Protein AF-A0A4R4PJ56-F1 (afdb_monomer)

Nearest PDB structures (foldseek):
  4kha-assembly1_A  TM=5.892E-01  e=1.879E-03  Thermochaetoides thermophila DSM 1495
  5umu-assembly1_A  TM=5.588E-01  e=1.561E-03  Homo sapiens
  4z2n-assembly1_A  TM=5.522E-01  e=1.146E-03  Homo sapiens
  8yjm-assembly1_A  TM=6.144E-01  e=3.709E-03  Homo sapiens
  4kho-assembly1_A  TM=5.785E-01  e=5.052E-03  Thermochaetoides thermophila DSM 1495

Radius of gyration: 20.8 Å; Cα contacts (8 Å, |Δi|>4): 256; chains: 1; bounding box: 60×34×53 Å

Mean predicted aligned error: 8.38 Å

Foldseek 3Di:
DPPFPKDKFAFDVVLLVVLLVVLVVVLVVCQVVQCVPPNPLSNVLSVVVSVVVSVLSNLQRVQFMWMDTQFWTWTGGSPDIDIDTLLQFAEKEWAFADEPDDDTWIKIFGAGPVLATPDIDIVSTGPPVSNVVVCVVSVHYYDYDPHYDHPVVVCVVRPNRDDPCSVCVPVVVVVVVVVVVVSVVVSVVVSVVD

Secondary structure (DSSP, 8-state):
------EEE---HHHHHHHHHHHHHHHHHHHHHHHHHHHHHHHHHHHHHHHHHHHHHHHHHHH-EEEE-SSEEEEE-SS-EEEEEGGGEEEEEEEEEE-SSS--EEEEEEEETTS-EEEEEETTTS-HHHHHHHHHHHT--EE--SS-EEHHHHHHHSTT-S-TTTT-HHHHHHHHHHHHHHHHHHHHHHHHH-

Solvent-accessible surface area (backbone atoms only — not comparable to full-atom values): 10741 Å² total; per-residue (Å²): 132,85,76,74,69,67,49,74,49,54,57,30,69,67,49,56,48,49,53,52,52,52,44,51,53,54,42,62,62,56,49,58,58,25,50,74,75,49,44,71,65,35,38,51,52,51,53,52,53,45,51,54,51,43,50,52,53,47,50,40,56,69,50,31,33,40,40,38,42,84,62,34,38,33,44,32,44,73,91,50,75,49,78,41,57,35,85,48,58,57,40,31,42,43,38,34,35,38,52,100,73,74,72,70,40,52,32,40,35,32,20,29,85,85,42,44,62,78,44,77,48,35,58,82,47,30,48,68,68,56,54,48,50,51,46,65,72,65,70,50,63,70,49,60,65,97,54,78,38,40,63,68,63,48,30,74,78,38,58,63,64,62,59,73,66,74,78,38,58,65,61,59,50,50,53,53,52,51,53,50,50,52,53,52,51,52,53,51,53,54,62,73,75,108

Sequence (194 aa):
MTGETRLVLRPAARVRRATLIVAVVFGLVSLSPAAALGGVSALLVTVAVETVLGVLLWVRVSRVRLVVTERQIEHVGVLRRRVRPRSDATHVVRATLVPPRGLPFPAVFVLDAGGAVIVRLNDGTYTRRDMDRLTDHLGLSWVGPDGPVSARRLAETHPGIVPFFEARPMVTGFMTAAALVLVLMAASMISLLL

pLDDT: mean 81.63, std 11.44, range [41.53, 94.81]

Structure (mmCIF, N/CA/C/O backbone):
data_AF-A0A4R4PJ56-F1
#
_entry.id   AF-A0A4R4PJ56-F1
#
loop_
_atom_site.group_PDB
_atom_site.id
_atom_site.type_symbol
_atom_site.label_atom_id
_atom_site.label_alt_id
_atom_site.label_comp_id
_atom_site.label_asym_id
_atom_site.label_entity_id
_atom_site.label_seq_id
_atom_site.pdbx_PDB_ins_code
_atom_site.Cartn_x
_atom_site.Cartn_y
_atom_site.Cartn_z
_atom_site.occupancy
_atom_site.B_iso_or_equiv
_atom_site.auth_seq_id
_atom_site.auth_comp_id
_atom_site.auth_asym_id
_atom_site.auth_atom_id
_atom_site.pdbx_PDB_model_num
ATOM 1 N N . MET A 1 1 ? -30.535 -17.934 0.111 1.00 41.53 1 MET A N 1
ATOM 2 C CA . MET A 1 1 ? -29.179 -17.516 -0.308 1.00 41.53 1 MET A CA 1
ATOM 3 C C . MET A 1 1 ? -28.835 -16.234 0.438 1.00 41.53 1 MET A C 1
ATOM 5 O O . MET A 1 1 ? -29.125 -15.153 -0.051 1.00 41.53 1 MET A O 1
ATOM 9 N N . THR A 1 2 ? -28.325 -16.342 1.664 1.00 46.97 2 THR A N 1
ATOM 10 C CA . THR A 1 2 ? -27.825 -15.186 2.423 1.00 46.97 2 THR A CA 1
ATOM 11 C C . THR A 1 2 ? -26.560 -14.703 1.726 1.00 46.97 2 THR A C 1
ATOM 13 O O . THR A 1 2 ? -25.541 -15.390 1.748 1.00 46.97 2 THR A O 1
ATOM 16 N N . GLY A 1 3 ? -26.656 -13.594 0.994 1.00 50.69 3 GLY A N 1
ATOM 17 C CA . GLY A 1 3 ? -25.508 -13.005 0.320 1.00 50.69 3 GLY A CA 1
ATOM 18 C C . GLY A 1 3 ? -24.521 -12.516 1.368 1.00 50.69 3 GLY A C 1
ATOM 19 O O . GLY A 1 3 ? -24.742 -11.456 1.940 1.00 50.69 3 GLY A O 1
ATOM 20 N N . GLU A 1 4 ? -23.465 -13.291 1.632 1.00 62.34 4 GLU A N 1
ATOM 21 C CA . GLU A 1 4 ? -22.351 -12.835 2.464 1.00 62.34 4 GLU A CA 1
ATOM 22 C C . GLU A 1 4 ? -21.876 -11.493 1.915 1.00 62.34 4 GLU A C 1
ATOM 24 O O . GLU A 1 4 ? -21.444 -11.385 0.758 1.00 62.34 4 GLU A O 1
ATOM 29 N N . THR A 1 5 ? -21.978 -10.451 2.735 1.00 82.38 5 THR A N 1
ATOM 30 C CA . THR A 1 5 ? -21.569 -9.121 2.296 1.00 82.38 5 THR A CA 1
ATOM 31 C C . THR A 1 5 ? -20.046 -9.125 2.215 1.00 82.38 5 THR A C 1
ATOM 33 O O . THR A 1 5 ? -19.348 -9.081 3.223 1.00 82.38 5 THR A O 1
ATOM 36 N N . ARG A 1 6 ? -19.508 -9.250 1.000 1.00 91.31 6 ARG A N 1
ATOM 37 C CA . ARG A 1 6 ? -18.067 -9.342 0.750 1.00 91.31 6 ARG A CA 1
ATOM 38 C C . ARG A 1 6 ? -17.520 -7.994 0.307 1.00 91.31 6 ARG A C 1
ATOM 40 O O . ARG A 1 6 ? -17.785 -7.544 -0.808 1.00 91.31 6 ARG A O 1
ATOM 47 N N . LEU A 1 7 ? -16.676 -7.384 1.133 1.00 92.25 7 LEU A N 1
ATOM 48 C CA . LEU A 1 7 ? -15.937 -6.184 0.762 1.00 92.25 7 LEU A CA 1
ATOM 49 C C . LEU A 1 7 ? -14.581 -6.565 0.158 1.00 92.25 7 LEU A C 1
ATOM 51 O O . LEU A 1 7 ? -13.766 -7.237 0.785 1.00 92.25 7 LEU A O 1
ATOM 55 N N . VAL A 1 8 ? -14.309 -6.105 -1.063 1.00 93.31 8 VAL A N 1
ATOM 56 C CA . VAL A 1 8 ? -12.994 -6.251 -1.703 1.00 93.31 8 VAL A CA 1
ATOM 57 C C . VAL A 1 8 ? -12.418 -4.871 -1.969 1.00 93.31 8 VAL A C 1
ATOM 59 O O . VAL A 1 8 ? -12.960 -4.117 -2.775 1.00 93.31 8 VAL A O 1
ATOM 62 N N . LEU A 1 9 ? -11.296 -4.565 -1.326 1.00 92.19 9 LEU A N 1
ATOM 63 C CA . LEU A 1 9 ? -10.536 -3.342 -1.544 1.00 92.19 9 LEU A CA 1
ATOM 64 C C . LEU A 1 9 ? -9.278 -3.663 -2.349 1.00 92.19 9 LEU A C 1
ATOM 66 O O . LEU A 1 9 ? -8.551 -4.619 -2.067 1.00 92.19 9 LEU A O 1
ATOM 70 N N . ARG A 1 10 ? -9.032 -2.860 -3.382 1.00 91.81 10 ARG A N 1
ATOM 71 C CA . ARG A 1 10 ? -7.858 -2.960 -4.255 1.00 91.81 10 ARG A CA 1
ATOM 72 C C . ARG A 1 10 ? -7.074 -1.651 -4.191 1.00 91.81 10 ARG A C 1
ATOM 74 O O . ARG A 1 10 ? -7.684 -0.615 -3.928 1.00 91.81 10 ARG A O 1
ATOM 81 N N . PRO A 1 11 ? -5.760 -1.675 -4.468 1.00 87.88 11 PRO A N 1
ATOM 82 C CA . PRO A 1 11 ? -4.986 -0.456 -4.610 1.00 87.88 11 PRO A CA 1
ATOM 83 C C . PRO A 1 11 ? -5.653 0.514 -5.586 1.00 87.88 11 PRO A C 1
ATOM 85 O O . PRO A 1 11 ? -6.169 0.112 -6.636 1.00 87.88 11 PRO A O 1
ATOM 88 N N . ALA A 1 12 ? -5.627 1.796 -5.237 1.00 88.44 12 ALA A N 1
ATOM 89 C CA . ALA A 1 12 ? -6.256 2.846 -6.012 1.00 88.44 12 ALA A CA 1
ATOM 90 C C . ALA A 1 12 ? -5.718 2.863 -7.452 1.00 88.44 12 ALA A C 1
ATOM 92 O O . ALA A 1 12 ? -4.531 2.632 -7.705 1.00 88.44 12 ALA A O 1
ATOM 93 N N . ALA A 1 13 ? -6.579 3.203 -8.415 1.00 86.25 13 ALA A N 1
ATOM 94 C CA . ALA A 1 13 ? -6.198 3.258 -9.827 1.00 86.25 13 ALA A CA 1
ATOM 95 C C . ALA A 1 13 ? -5.002 4.194 -10.079 1.00 86.25 13 ALA A C 1
ATOM 97 O O . ALA A 1 13 ? -4.177 3.898 -10.942 1.00 86.25 13 ALA A O 1
ATOM 98 N N . ARG A 1 14 ? -4.863 5.269 -9.286 1.00 85.00 14 ARG A N 1
ATOM 99 C CA . ARG A 1 14 ? -3.703 6.174 -9.332 1.00 85.00 14 ARG A CA 1
ATOM 100 C C . ARG A 1 14 ? -2.382 5.455 -9.063 1.00 85.00 14 ARG A C 1
ATOM 102 O O . ARG A 1 14 ? -1.414 5.738 -9.747 1.00 85.00 14 ARG A O 1
ATOM 109 N N . VAL A 1 15 ? -2.352 4.500 -8.131 1.00 81.12 15 VAL A N 1
ATOM 110 C CA . VAL A 1 15 ? -1.135 3.758 -7.767 1.00 81.12 15 VAL A CA 1
ATOM 111 C C . VAL A 1 15 ? -0.742 2.848 -8.916 1.00 81.12 15 VAL A C 1
ATOM 113 O O . VAL A 1 15 ? 0.395 2.880 -9.363 1.00 81.12 15 VAL A O 1
ATOM 116 N N . ARG A 1 16 ? -1.715 2.119 -9.475 1.00 81.62 16 ARG A N 1
ATOM 117 C CA . ARG A 1 16 ? -1.512 1.297 -10.677 1.00 81.62 16 ARG A CA 1
ATOM 118 C C . ARG A 1 16 ? -0.985 2.117 -11.853 1.00 81.62 16 ARG A C 1
ATOM 120 O O . ARG A 1 16 ? -0.026 1.705 -12.493 1.00 81.62 16 ARG A O 1
ATOM 127 N N . ARG A 1 17 ? -1.600 3.274 -12.124 1.00 85.31 17 ARG A N 1
ATOM 128 C CA . ARG A 1 17 ? -1.174 4.183 -13.198 1.00 85.31 17 ARG A CA 1
ATOM 129 C C . ARG A 1 17 ? 0.220 4.748 -12.936 1.00 85.31 17 ARG A C 1
ATOM 131 O O . ARG A 1 17 ? 1.047 4.700 -13.832 1.00 85.31 17 ARG A O 1
ATOM 138 N N . ALA A 1 18 ? 0.500 5.215 -11.722 1.00 80.81 18 ALA A N 1
ATOM 139 C CA . ALA A 1 18 ? 1.811 5.734 -11.347 1.00 80.81 18 ALA A CA 1
ATOM 140 C C . ALA A 1 18 ? 2.904 4.669 -11.497 1.00 80.81 18 ALA A C 1
ATOM 142 O O . ALA A 1 18 ? 3.955 4.959 -12.051 1.00 80.81 18 ALA A O 1
ATOM 143 N N . THR A 1 19 ? 2.647 3.423 -11.083 1.00 78.88 19 THR A N 1
ATOM 144 C CA . THR A 1 19 ? 3.583 2.308 -11.290 1.00 78.88 19 THR A CA 1
ATOM 145 C C . THR A 1 19 ? 3.874 2.071 -12.772 1.00 78.88 19 THR A C 1
ATOM 147 O O . THR A 1 19 ? 5.034 1.892 -13.126 1.00 78.88 19 THR A O 1
ATOM 150 N N . LEU A 1 20 ? 2.855 2.113 -13.639 1.00 83.31 20 LEU A N 1
ATOM 151 C CA . LEU A 1 20 ? 3.053 1.985 -15.087 1.00 83.31 20 LEU A CA 1
ATOM 152 C C . LEU A 1 20 ? 3.848 3.161 -15.667 1.00 83.31 20 LEU A C 1
ATOM 154 O O . LEU A 1 20 ? 4.782 2.936 -16.423 1.00 83.31 20 LEU A O 1
ATOM 158 N N . ILE A 1 21 ? 3.515 4.398 -15.288 1.00 82.94 21 ILE A N 1
ATOM 159 C CA . ILE A 1 21 ? 4.221 5.600 -15.758 1.00 82.94 21 ILE A CA 1
ATOM 160 C C . ILE A 1 21 ? 5.695 5.543 -15.353 1.00 82.94 21 ILE A C 1
ATOM 162 O O . ILE A 1 21 ? 6.562 5.760 -16.191 1.00 82.94 21 ILE A O 1
ATOM 166 N N . VAL A 1 22 ? 5.986 5.214 -14.092 1.00 77.44 22 VAL A N 1
ATOM 167 C CA . VAL A 1 22 ? 7.366 5.093 -13.602 1.00 77.44 22 VAL A CA 1
ATOM 168 C C . VAL A 1 22 ? 8.121 4.005 -14.361 1.00 77.44 22 VAL A C 1
ATOM 170 O O . VAL A 1 22 ? 9.255 4.250 -14.756 1.00 77.44 22 VAL A O 1
ATOM 173 N N . ALA A 1 23 ? 7.504 2.843 -14.601 1.00 78.12 23 ALA A N 1
ATOM 174 C CA . ALA A 1 23 ?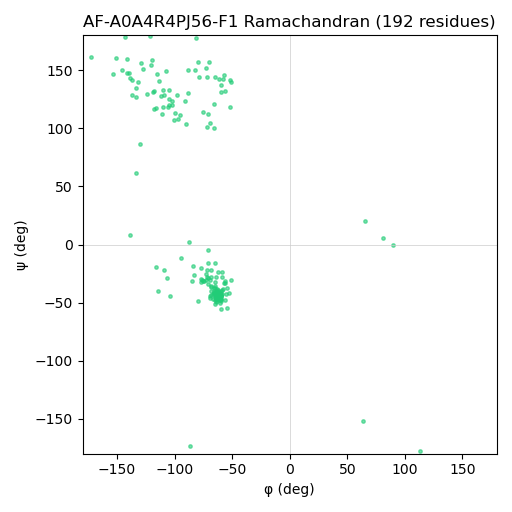 8.131 1.772 -15.373 1.00 78.12 23 ALA A CA 1
ATOM 175 C C . ALA A 1 23 ? 8.477 2.231 -16.801 1.00 78.12 23 ALA A C 1
ATOM 177 O O . ALA A 1 23 ? 9.623 2.099 -17.210 1.00 78.12 23 ALA A O 1
ATOM 178 N N . VAL A 1 24 ? 7.527 2.859 -17.504 1.00 84.06 24 VAL A N 1
ATOM 179 C CA . VAL A 1 24 ? 7.722 3.360 -18.877 1.00 84.06 24 VAL A CA 1
ATOM 180 C C . VAL A 1 24 ? 8.794 4.449 -18.943 1.00 84.06 24 VAL A C 1
ATOM 182 O O . VAL A 1 24 ? 9.666 4.405 -19.804 1.00 84.06 24 VAL A O 1
ATOM 185 N N . VAL A 1 25 ? 8.752 5.436 -18.042 1.00 81.75 25 VAL A N 1
ATOM 186 C CA . VAL A 1 25 ? 9.743 6.525 -18.022 1.00 81.75 25 VAL A CA 1
ATOM 187 C C . VAL A 1 25 ? 11.135 5.974 -17.734 1.00 81.75 25 VAL A C 1
ATOM 189 O O . VAL A 1 25 ? 12.088 6.335 -18.420 1.00 81.75 25 VAL A O 1
ATOM 192 N N . PHE A 1 26 ? 11.254 5.085 -16.746 1.00 78.12 26 PHE A N 1
ATOM 193 C CA . PHE A 1 26 ? 12.526 4.453 -16.414 1.00 78.12 26 PHE A CA 1
ATOM 194 C C . PHE A 1 26 ? 13.088 3.672 -17.602 1.00 78.12 26 PHE A C 1
ATOM 196 O O . PHE A 1 26 ? 14.282 3.758 -17.886 1.00 78.12 26 PHE A O 1
ATOM 203 N N . GLY A 1 27 ? 12.221 2.981 -18.333 1.00 78.88 27 GLY A N 1
ATOM 204 C CA . GLY A 1 27 ? 12.571 2.297 -19.560 1.00 78.88 27 GLY A CA 1
ATOM 205 C C . GLY A 1 27 ? 13.126 3.165 -20.660 1.00 78.88 27 GLY A C 1
ATOM 206 O O . GLY A 1 27 ? 14.250 2.974 -21.119 1.00 78.88 27 GLY A O 1
ATOM 207 N N . LEU A 1 28 ? 12.360 4.191 -21.026 1.00 80.06 28 LEU A N 1
ATOM 208 C CA . LEU A 1 28 ? 12.756 5.161 -22.043 1.00 80.06 28 LEU A CA 1
ATOM 209 C C . LEU A 1 28 ? 14.105 5.808 -21.714 1.00 80.06 28 LEU A C 1
ATOM 211 O O . LEU A 1 28 ? 14.959 5.935 -22.589 1.00 80.06 28 LEU A O 1
ATOM 215 N N . VAL A 1 29 ? 14.325 6.166 -20.446 1.00 77.75 29 VAL A N 1
ATOM 216 C CA . VAL A 1 29 ? 15.604 6.726 -19.991 1.00 77.75 29 VAL A CA 1
ATOM 217 C C . VAL A 1 29 ? 16.730 5.694 -20.110 1.00 77.75 29 VAL A C 1
ATOM 219 O O . VAL A 1 29 ? 17.812 6.034 -20.586 1.00 77.75 29 VAL A O 1
ATOM 222 N N . SER A 1 30 ? 16.471 4.433 -19.754 1.00 74.69 30 SER A N 1
ATOM 223 C CA . SER A 1 30 ? 17.462 3.344 -19.773 1.00 74.69 30 SER A CA 1
ATOM 224 C C . SER A 1 30 ? 17.844 2.874 -21.182 1.00 74.69 30 SER A C 1
ATOM 226 O O . SER A 1 30 ? 18.918 2.302 -21.365 1.00 74.69 30 SER A O 1
ATOM 228 N N . LEU A 1 31 ? 17.004 3.122 -22.190 1.00 75.50 31 LEU A N 1
ATOM 229 C CA . LEU A 1 31 ? 17.279 2.754 -23.583 1.00 75.50 31 LEU A CA 1
ATOM 230 C C . LEU A 1 31 ? 18.354 3.639 -24.233 1.00 75.50 31 LEU A C 1
ATOM 232 O O . LEU A 1 31 ? 19.112 3.162 -25.079 1.00 75.50 31 LEU A O 1
ATOM 236 N N . SER A 1 32 ? 18.459 4.909 -23.825 1.00 69.56 32 SER A N 1
ATOM 237 C CA . SER A 1 32 ? 19.368 5.871 -24.468 1.00 69.56 32 SER A CA 1
ATOM 238 C C . SER A 1 32 ? 20.870 5.558 -24.299 1.00 69.56 32 SER A C 1
ATOM 240 O O . SER A 1 32 ? 21.586 5.611 -25.300 1.00 69.56 32 SER A O 1
ATOM 242 N N . PRO A 1 33 ? 21.382 5.139 -23.123 1.00 63.84 33 PRO A N 1
ATOM 243 C CA . PRO A 1 33 ? 22.789 4.769 -22.965 1.00 63.84 33 PRO A CA 1
ATOM 244 C C . PRO A 1 33 ? 23.081 3.376 -23.533 1.00 63.84 33 PRO A C 1
ATOM 246 O O . PRO A 1 33 ? 24.173 3.141 -24.045 1.00 63.84 33 PRO A O 1
ATOM 249 N N . ALA A 1 34 ? 22.108 2.458 -23.472 1.00 65.12 34 ALA A N 1
ATOM 250 C CA . ALA A 1 34 ? 22.249 1.096 -23.986 1.00 65.12 34 ALA A CA 1
ATOM 251 C C . ALA A 1 34 ? 22.492 1.087 -25.504 1.00 65.12 34 ALA A C 1
ATOM 253 O O . ALA A 1 34 ? 23.401 0.406 -25.977 1.00 65.12 34 ALA A O 1
ATOM 254 N N . ALA A 1 35 ? 21.743 1.912 -26.248 1.00 66.25 35 ALA A N 1
ATOM 255 C CA . ALA A 1 35 ? 21.950 2.106 -27.682 1.00 66.25 35 ALA A CA 1
ATOM 256 C C . ALA A 1 35 ? 23.323 2.717 -28.003 1.00 66.25 35 ALA A C 1
ATOM 258 O O . ALA A 1 35 ? 23.969 2.309 -28.965 1.00 66.25 35 ALA A O 1
ATOM 259 N N . ALA A 1 36 ? 23.764 3.689 -27.197 1.00 71.38 36 ALA A N 1
ATOM 260 C CA . ALA A 1 36 ? 24.991 4.438 -27.444 1.00 71.38 36 ALA A CA 1
ATOM 261 C C . ALA A 1 36 ? 26.275 3.642 -27.145 1.00 71.38 36 ALA A C 1
ATOM 263 O O . ALA A 1 36 ? 27.291 3.880 -27.790 1.00 71.38 36 ALA A O 1
ATOM 264 N N . LEU A 1 37 ? 26.247 2.721 -26.173 1.00 71.56 37 LEU A N 1
ATOM 265 C CA . LEU A 1 37 ? 27.457 2.076 -25.642 1.00 71.56 37 LEU A CA 1
ATOM 266 C C . LEU A 1 37 ? 27.624 0.598 -26.021 1.00 71.56 37 LEU A C 1
ATOM 268 O O . LEU A 1 37 ? 28.746 0.103 -25.972 1.00 71.56 37 LEU A O 1
ATOM 272 N N . GLY A 1 38 ? 26.550 -0.117 -26.376 1.00 70.31 38 GLY A N 1
ATOM 273 C CA . GLY A 1 38 ? 26.608 -1.578 -26.546 1.00 70.31 38 GLY A CA 1
ATOM 274 C C . GLY A 1 38 ? 25.840 -2.147 -27.740 1.00 70.31 38 GLY A C 1
ATOM 275 O O . GLY A 1 38 ? 25.713 -3.364 -27.851 1.00 70.31 38 GLY A O 1
ATOM 276 N N . GLY A 1 39 ? 25.322 -1.299 -28.634 1.00 80.69 39 GLY A N 1
ATOM 277 C CA . GLY A 1 39 ? 24.652 -1.739 -29.860 1.00 80.69 39 GLY A CA 1
ATOM 278 C C . GLY A 1 39 ? 23.367 -2.547 -29.620 1.00 80.69 39 GLY A C 1
ATOM 279 O O . GLY A 1 39 ? 22.657 -2.367 -28.629 1.00 80.69 39 GLY A O 1
ATOM 280 N N . VAL A 1 40 ? 23.032 -3.431 -30.566 1.00 80.94 40 VAL A N 1
ATOM 281 C CA . VAL A 1 40 ? 21.755 -4.175 -30.573 1.00 80.94 40 VAL A CA 1
ATOM 282 C C . VAL A 1 40 ? 21.644 -5.156 -29.400 1.00 80.94 40 VAL A C 1
ATOM 284 O O . VAL A 1 40 ? 20.567 -5.299 -28.824 1.00 80.94 40 VAL A O 1
ATOM 287 N N . SER A 1 41 ? 22.739 -5.806 -29.007 1.00 73.94 41 SER A N 1
ATOM 288 C CA . SER A 1 41 ? 22.762 -6.753 -27.886 1.00 73.94 41 SER A CA 1
ATOM 289 C C . SER A 1 41 ? 22.438 -6.068 -26.554 1.00 73.94 41 SER A C 1
ATOM 291 O O . SER A 1 41 ? 21.571 -6.545 -25.822 1.00 73.94 41 SER A O 1
ATOM 293 N N . ALA A 1 42 ? 23.034 -4.905 -26.270 1.00 73.50 42 ALA A N 1
ATOM 294 C CA . ALA A 1 42 ? 22.718 -4.134 -25.065 1.00 73.50 42 ALA A CA 1
ATOM 295 C C . ALA A 1 42 ? 21.262 -3.642 -25.041 1.00 73.50 42 ALA A C 1
ATOM 297 O O . ALA A 1 42 ? 20.611 -3.686 -23.997 1.00 73.50 42 ALA A O 1
ATOM 298 N N . LEU A 1 43 ? 20.719 -3.231 -26.192 1.00 79.94 43 LEU A N 1
ATOM 299 C CA . LEU A 1 43 ? 19.304 -2.873 -26.320 1.00 79.94 43 LEU A CA 1
ATOM 300 C C . LEU A 1 43 ? 18.378 -4.041 -25.960 1.00 79.94 43 LEU A C 1
ATOM 302 O O . LEU A 1 43 ? 17.444 -3.860 -25.179 1.00 79.94 43 LEU A O 1
ATOM 306 N N . LEU A 1 44 ? 18.649 -5.239 -26.487 1.00 79.44 44 LEU A N 1
ATOM 307 C CA . LEU A 1 44 ? 17.847 -6.431 -26.203 1.00 79.44 44 LEU A CA 1
ATOM 308 C C . LEU A 1 44 ? 17.874 -6.798 -24.714 1.00 79.44 44 LEU A C 1
ATOM 310 O O . LEU A 1 44 ? 16.825 -7.099 -24.141 1.00 79.44 44 LEU A O 1
ATOM 314 N N . VAL A 1 45 ? 19.044 -6.724 -24.072 1.00 76.56 45 VAL A N 1
ATOM 315 C CA . VAL A 1 45 ? 19.184 -6.986 -22.631 1.00 76.56 45 VAL A CA 1
ATOM 316 C C . VAL A 1 45 ? 18.400 -5.960 -21.809 1.00 76.56 45 VAL A C 1
ATOM 318 O O . VAL A 1 45 ? 17.639 -6.353 -20.923 1.00 76.56 45 VAL A O 1
ATOM 321 N N . THR A 1 46 ? 18.515 -4.665 -22.119 1.00 77.12 46 THR A N 1
ATOM 322 C CA . THR A 1 46 ? 17.769 -3.611 -21.411 1.00 77.12 46 THR A CA 1
ATOM 323 C C . THR A 1 46 ? 16.261 -3.812 -21.541 1.00 77.12 46 THR A C 1
ATOM 325 O O . THR A 1 46 ? 15.562 -3.808 -20.528 1.00 77.12 46 THR A O 1
ATOM 328 N N . VAL A 1 47 ? 15.758 -4.074 -22.753 1.00 83.88 47 VAL A N 1
ATOM 329 C CA . VAL A 1 47 ? 14.329 -4.344 -22.988 1.00 83.88 47 VAL A CA 1
ATOM 330 C C . VAL A 1 47 ? 13.862 -5.576 -22.212 1.00 83.88 47 VAL A C 1
ATOM 332 O O . VAL A 1 47 ? 12.783 -5.556 -21.614 1.00 83.88 47 VAL A O 1
ATOM 335 N N . ALA A 1 48 ? 14.661 -6.647 -22.180 1.00 80.06 48 ALA A N 1
ATOM 336 C CA . ALA A 1 48 ? 14.322 -7.859 -21.441 1.00 80.06 48 ALA A CA 1
ATOM 337 C C . ALA A 1 48 ? 14.225 -7.596 -19.929 1.00 80.06 48 ALA A C 1
ATOM 339 O O . ALA A 1 48 ? 13.223 -7.955 -19.303 1.00 80.06 48 ALA A O 1
ATOM 340 N N . VAL A 1 49 ? 15.222 -6.923 -19.344 1.00 79.19 49 VAL A N 1
ATOM 341 C CA . VAL A 1 49 ? 15.239 -6.565 -17.915 1.00 79.19 49 VAL A CA 1
ATOM 342 C C . VAL A 1 49 ? 14.054 -5.670 -17.563 1.00 79.19 49 VAL A C 1
ATOM 344 O O . VAL A 1 49 ? 13.363 -5.910 -16.570 1.00 79.19 49 VAL A O 1
ATOM 347 N N . GLU A 1 50 ? 13.780 -4.665 -18.389 1.00 81.88 50 GLU A N 1
ATOM 348 C CA . GLU A 1 50 ? 12.678 -3.737 -18.172 1.00 81.88 50 GLU A CA 1
ATOM 349 C C . GLU A 1 50 ? 11.316 -4.429 -18.272 1.00 81.88 50 GLU A C 1
ATOM 351 O O . GLU A 1 50 ? 10.449 -4.219 -17.423 1.00 81.88 50 GLU A O 1
ATOM 356 N N . THR A 1 51 ? 11.147 -5.323 -19.247 1.00 83.88 51 THR A N 1
ATOM 357 C CA . THR A 1 51 ? 9.927 -6.124 -19.401 1.00 83.88 51 THR A CA 1
ATOM 358 C C . THR A 1 51 ? 9.686 -6.977 -18.159 1.00 83.88 51 THR A C 1
ATOM 360 O O . THR A 1 51 ? 8.584 -6.974 -17.605 1.00 83.88 51 THR A O 1
ATOM 363 N N . VAL A 1 52 ? 10.720 -7.665 -17.664 1.00 82.06 52 VAL A N 1
ATOM 364 C CA . VAL A 1 52 ? 10.631 -8.467 -16.436 1.00 82.06 52 VAL A CA 1
ATOM 365 C C . VAL A 1 52 ? 10.262 -7.587 -15.241 1.00 82.06 52 VAL A C 1
ATOM 367 O O . VAL A 1 52 ? 9.344 -7.925 -14.490 1.00 82.06 52 VAL A O 1
ATOM 370 N N . LEU A 1 53 ? 10.915 -6.435 -15.077 1.00 80.75 53 LEU A N 1
ATOM 371 C CA . LEU A 1 53 ? 10.636 -5.513 -13.977 1.00 80.75 53 LEU A CA 1
ATOM 372 C C . LEU A 1 53 ? 9.208 -4.950 -14.052 1.00 80.75 53 LEU A C 1
ATOM 374 O O . LEU A 1 53 ? 8.498 -4.931 -13.044 1.00 80.75 53 LEU A O 1
ATOM 378 N N . GLY A 1 54 ? 8.761 -4.547 -15.241 1.00 81.50 54 GLY A N 1
ATOM 379 C CA . GLY A 1 54 ? 7.413 -4.052 -15.501 1.00 81.50 54 GLY A CA 1
ATOM 380 C C . GLY A 1 54 ? 6.346 -5.097 -15.183 1.00 81.50 54 GLY A C 1
ATOM 381 O O . GLY A 1 54 ? 5.385 -4.801 -14.468 1.00 81.50 54 GLY A O 1
ATOM 382 N N . VAL A 1 55 ? 6.546 -6.346 -15.619 1.00 83.62 55 VAL A N 1
ATOM 383 C CA . VAL A 1 55 ? 5.659 -7.473 -15.290 1.00 83.62 55 VAL A CA 1
ATOM 384 C C . VAL A 1 55 ? 5.636 -7.725 -13.783 1.00 83.62 55 VAL A C 1
ATOM 386 O O . VAL A 1 55 ? 4.554 -7.853 -13.207 1.00 83.62 55 VAL A O 1
ATOM 389 N N . LEU A 1 56 ? 6.788 -7.743 -13.108 1.00 81.38 56 LEU A N 1
ATOM 390 C CA . LEU A 1 56 ? 6.860 -7.943 -11.657 1.00 81.38 56 LEU A CA 1
ATOM 391 C C . LEU A 1 56 ? 6.129 -6.837 -10.888 1.00 81.38 56 LEU A C 1
ATOM 393 O O . LEU A 1 56 ? 5.346 -7.129 -9.980 1.00 81.38 56 LEU A O 1
ATOM 397 N N . LEU A 1 57 ? 6.332 -5.573 -11.264 1.00 79.75 57 LEU A N 1
ATOM 398 C CA . LEU A 1 57 ? 5.638 -4.430 -10.672 1.00 79.75 57 LEU A CA 1
ATOM 399 C C . LEU A 1 57 ? 4.129 -4.484 -10.936 1.00 79.75 57 LEU A C 1
ATOM 401 O O . LEU A 1 57 ? 3.327 -4.230 -10.033 1.00 79.75 57 LEU A O 1
ATOM 405 N N . TRP A 1 58 ? 3.716 -4.874 -12.138 1.00 82.56 58 TRP A N 1
ATOM 406 C CA . TRP A 1 58 ? 2.305 -5.040 -12.464 1.00 82.56 58 TRP A CA 1
ATOM 407 C C . TRP A 1 58 ? 1.653 -6.168 -11.664 1.00 82.56 58 TRP A C 1
ATOM 409 O O . TRP A 1 58 ? 0.589 -5.977 -11.067 1.00 82.56 58 TRP A O 1
ATOM 419 N N . VAL A 1 59 ? 2.292 -7.337 -11.597 1.00 83.12 59 VAL A N 1
ATOM 420 C CA . VAL A 1 59 ? 1.841 -8.476 -10.786 1.00 83.12 59 VAL A CA 1
ATOM 421 C C . VAL A 1 59 ? 1.749 -8.068 -9.318 1.00 83.12 59 VAL A C 1
ATOM 423 O O . VAL A 1 59 ? 0.749 -8.357 -8.660 1.00 83.12 59 VAL A O 1
ATOM 426 N N . ARG A 1 60 ? 2.740 -7.322 -8.817 1.00 79.88 60 ARG A N 1
ATOM 427 C CA . ARG A 1 60 ? 2.750 -6.777 -7.459 1.00 79.88 60 ARG A CA 1
ATOM 428 C C . ARG A 1 60 ? 1.488 -5.966 -7.174 1.00 79.88 60 ARG A C 1
ATOM 430 O O . ARG A 1 60 ? 0.795 -6.254 -6.203 1.00 79.88 60 ARG A O 1
ATOM 437 N N . VAL A 1 61 ? 1.172 -4.972 -8.002 1.00 80.62 61 VAL A N 1
ATOM 438 C CA . VAL A 1 61 ? 0.036 -4.074 -7.734 1.00 80.62 61 VAL A CA 1
ATOM 439 C C . VAL A 1 61 ? -1.312 -4.734 -8.052 1.00 80.62 61 VAL A C 1
ATOM 441 O O . VAL A 1 61 ? -2.306 -4.445 -7.390 1.00 80.62 61 VAL A O 1
ATOM 444 N N . SER A 1 62 ? -1.370 -5.646 -9.025 1.00 80.38 62 SER A N 1
ATOM 445 C CA . SER A 1 62 ? -2.610 -6.341 -9.407 1.00 80.38 62 SER A CA 1
ATOM 446 C C . SER A 1 62 ? -3.019 -7.452 -8.436 1.00 80.38 62 SER A C 1
ATOM 448 O O . SER A 1 62 ? -4.215 -7.712 -8.282 1.00 80.38 62 SER A O 1
ATOM 450 N N . ARG A 1 63 ? -2.056 -8.102 -7.766 1.00 83.25 63 ARG A N 1
ATOM 451 C CA . ARG A 1 63 ? -2.340 -9.169 -6.794 1.00 83.25 63 ARG A CA 1
ATOM 452 C C . ARG A 1 63 ? -2.696 -8.657 -5.407 1.00 83.25 63 ARG A C 1
ATOM 454 O O . ARG A 1 63 ? -3.411 -9.361 -4.694 1.00 83.25 63 ARG A O 1
ATOM 461 N N . VAL A 1 64 ? -2.235 -7.462 -5.032 1.00 85.81 64 VAL A N 1
ATOM 462 C CA . VAL A 1 64 ? -2.544 -6.896 -3.716 1.00 85.81 64 VAL A CA 1
ATOM 463 C C . VAL A 1 64 ? -4.037 -6.607 -3.617 1.00 85.81 64 VAL A C 1
ATOM 465 O O . VAL A 1 64 ? -4.597 -5.855 -4.414 1.00 85.81 64 VAL A O 1
ATOM 468 N N . ARG A 1 65 ? -4.692 -7.222 -2.636 1.00 91.12 65 ARG A N 1
ATOM 469 C CA . ARG A 1 65 ? -6.099 -6.967 -2.319 1.00 91.12 65 ARG A CA 1
ATOM 470 C C . ARG A 1 65 ? -6.379 -7.274 -0.859 1.00 91.12 65 ARG A C 1
ATOM 472 O O . ARG A 1 65 ? -5.825 -8.219 -0.297 1.00 91.12 65 ARG A O 1
ATOM 479 N N . LEU A 1 66 ? -7.292 -6.510 -0.282 1.00 91.81 66 LEU A N 1
ATOM 480 C CA . LEU A 1 66 ? -7.889 -6.802 1.008 1.00 91.81 66 LEU A CA 1
ATOM 481 C C . LEU A 1 66 ? -9.304 -7.322 0.766 1.00 91.81 66 LEU A C 1
ATOM 483 O O . LEU A 1 66 ? -10.099 -6.676 0.086 1.00 91.81 66 LEU A O 1
ATOM 487 N N . VAL A 1 67 ? -9.605 -8.501 1.292 1.00 93.44 67 VAL A N 1
ATOM 488 C CA . VAL A 1 67 ? -10.937 -9.097 1.232 1.00 93.44 67 VAL A CA 1
ATOM 489 C C . VAL A 1 67 ? -11.447 -9.208 2.656 1.00 93.44 67 VAL A C 1
ATOM 491 O O . VAL A 1 67 ? -10.857 -9.911 3.467 1.00 93.44 67 VAL A O 1
ATOM 494 N N . VAL A 1 68 ? -12.537 -8.518 2.954 1.00 92.75 68 VAL A N 1
ATOM 495 C CA . VAL A 1 68 ? -13.243 -8.635 4.226 1.00 92.75 68 VAL A CA 1
ATOM 496 C C . VAL A 1 68 ? -14.561 -9.340 3.964 1.00 92.75 68 VAL A C 1
ATOM 498 O O . VAL A 1 68 ? -15.301 -9.000 3.041 1.00 92.75 68 VAL A O 1
ATOM 501 N N . THR A 1 69 ? -14.805 -10.371 4.752 1.00 91.56 69 THR A N 1
ATOM 502 C CA . THR A 1 69 ? -16.053 -11.133 4.782 1.00 91.56 69 THR A CA 1
ATOM 503 C C . THR A 1 69 ? -16.628 -11.058 6.191 1.00 91.56 69 THR A C 1
ATOM 505 O O . THR A 1 69 ? -16.022 -10.476 7.095 1.00 91.56 69 THR A O 1
ATOM 508 N N . GLU A 1 70 ? -17.780 -11.680 6.406 1.00 87.94 70 GLU A N 1
ATOM 509 C CA . GLU A 1 70 ? -18.398 -11.770 7.731 1.00 87.94 70 GLU A CA 1
ATOM 510 C C . GLU A 1 70 ? -17.551 -12.576 8.726 1.00 87.94 70 GLU A C 1
ATOM 512 O O . GLU A 1 70 ? -17.585 -12.306 9.920 1.00 87.94 70 GLU A O 1
ATOM 517 N N . ARG A 1 71 ? -16.739 -13.528 8.249 1.00 89.25 71 ARG A N 1
ATOM 518 C CA . ARG A 1 71 ? -15.969 -14.437 9.119 1.00 89.25 71 ARG A CA 1
ATOM 519 C C . ARG A 1 71 ? -14.485 -14.139 9.175 1.00 89.25 71 ARG A C 1
ATOM 521 O O . ARG A 1 71 ? -13.838 -14.448 10.169 1.00 89.25 71 ARG A O 1
ATOM 528 N N . GLN A 1 72 ? -13.932 -13.574 8.109 1.00 93.25 72 GLN A N 1
ATOM 529 C CA . GLN A 1 72 ? -12.490 -13.441 7.956 1.00 93.25 72 GLN A CA 1
ATOM 530 C C . GLN A 1 72 ? -12.085 -12.162 7.232 1.00 93.25 72 GLN A C 1
ATOM 532 O O . GLN A 1 72 ? -12.776 -11.652 6.344 1.00 93.25 72 GLN A O 1
ATOM 537 N N . ILE A 1 73 ? -10.905 -11.697 7.609 1.00 92.88 73 ILE A N 1
ATOM 538 C CA . ILE A 1 73 ? -10.161 -10.602 7.019 1.00 92.88 73 ILE A CA 1
ATOM 539 C C . ILE A 1 73 ? -8.940 -11.218 6.339 1.00 92.88 73 ILE A C 1
ATOM 541 O O . ILE A 1 73 ? -8.036 -11.753 6.985 1.00 92.88 73 ILE A O 1
ATOM 545 N N . GLU A 1 74 ? -8.911 -11.154 5.013 1.00 92.62 74 GLU A N 1
ATOM 546 C CA . GLU A 1 74 ? -7.817 -11.672 4.207 1.00 92.62 74 GLU A CA 1
ATOM 547 C C . GLU A 1 74 ? -7.026 -10.542 3.562 1.00 92.62 74 GLU A C 1
ATOM 549 O O . GLU A 1 74 ? -7.521 -9.812 2.701 1.00 92.62 74 GLU A O 1
ATOM 554 N N . HIS A 1 75 ? -5.749 -10.457 3.908 1.00 89.75 75 HIS A N 1
ATOM 555 C CA . HIS A 1 75 ? -4.803 -9.601 3.218 1.00 89.75 75 HIS A CA 1
ATOM 556 C C . HIS A 1 75 ? -3.972 -10.439 2.247 1.00 89.75 75 HIS A C 1
ATOM 558 O O . HIS A 1 75 ? -3.102 -11.223 2.641 1.00 89.75 75 HIS A O 1
ATOM 564 N N . VAL A 1 76 ? -4.249 -10.281 0.956 1.00 87.06 76 VAL A N 1
ATOM 565 C CA . VAL A 1 76 ? -3.493 -10.928 -0.115 1.00 87.06 76 VAL A CA 1
ATOM 566 C C . VAL A 1 76 ? -2.366 -9.985 -0.510 1.00 87.06 76 VAL A C 1
ATOM 568 O O . VAL A 1 76 ? -2.596 -8.971 -1.163 1.00 87.06 76 VAL A O 1
ATOM 571 N N . GLY A 1 77 ? -1.150 -10.302 -0.073 1.00 81.56 77 GLY A N 1
ATOM 572 C CA . GLY A 1 77 ? 0.066 -9.651 -0.539 1.00 81.56 77 GLY A CA 1
ATOM 573 C C . GLY A 1 77 ? 0.614 -10.305 -1.808 1.00 81.56 77 GLY A C 1
ATOM 574 O O . GLY A 1 77 ? 0.022 -11.208 -2.390 1.00 81.56 77 GLY A O 1
ATOM 575 N N . VAL A 1 78 ? 1.799 -9.860 -2.214 1.00 70.50 78 VAL A N 1
ATOM 576 C CA . VAL A 1 78 ? 2.481 -10.314 -3.440 1.00 70.50 78 VAL A CA 1
ATOM 577 C C . VAL A 1 78 ? 2.954 -11.763 -3.317 1.00 70.50 78 VAL A C 1
ATOM 579 O O . VAL A 1 78 ? 2.770 -12.558 -4.231 1.00 70.50 78 VAL A O 1
ATOM 582 N N . LEU A 1 79 ? 3.552 -12.086 -2.166 1.00 72.62 79 LEU A N 1
ATOM 583 C CA . LEU A 1 79 ? 4.175 -13.383 -1.877 1.00 72.62 79 LEU A CA 1
ATOM 584 C C . LEU A 1 79 ? 3.487 -14.139 -0.738 1.00 72.62 79 LEU A C 1
ATOM 586 O O . LEU A 1 79 ? 3.686 -15.337 -0.582 1.00 72.62 79 LEU A O 1
ATOM 590 N N . ARG A 1 80 ? 2.712 -13.443 0.100 1.00 77.69 80 ARG A N 1
ATOM 591 C CA . ARG A 1 80 ? 2.068 -14.033 1.277 1.00 77.69 80 ARG A CA 1
ATOM 592 C C . ARG A 1 80 ? 0.613 -13.603 1.351 1.00 77.69 80 ARG A C 1
ATOM 594 O O . ARG A 1 80 ? 0.307 -12.420 1.216 1.00 77.69 80 ARG A O 1
ATOM 601 N N . ARG A 1 81 ? -0.259 -14.567 1.630 1.00 87.50 81 ARG A N 1
ATOM 602 C CA . ARG A 1 81 ? -1.645 -14.345 2.047 1.00 87.50 81 ARG A CA 1
ATOM 603 C C . ARG A 1 81 ? -1.693 -14.462 3.565 1.00 87.50 81 ARG A C 1
ATOM 605 O O . ARG A 1 81 ? -1.177 -15.427 4.118 1.00 87.50 81 ARG A O 1
ATOM 612 N N . ARG A 1 82 ? -2.272 -13.469 4.234 1.00 87.38 82 ARG A N 1
ATOM 613 C CA . ARG A 1 82 ? -2.554 -13.509 5.672 1.00 87.38 82 ARG A CA 1
ATOM 614 C C . ARG A 1 82 ? -4.061 -13.555 5.852 1.00 87.38 82 ARG A C 1
ATOM 616 O O . ARG A 1 82 ? -4.757 -12.726 5.274 1.00 87.38 82 ARG A O 1
ATOM 623 N N . VAL A 1 83 ? -4.536 -14.520 6.623 1.00 92.12 83 VAL A N 1
ATOM 624 C CA . VAL A 1 83 ? -5.953 -14.690 6.949 1.00 92.12 83 VAL A CA 1
ATOM 625 C C . VAL A 1 83 ? -6.089 -14.557 8.455 1.00 92.12 83 VAL A C 1
ATOM 627 O O . VAL A 1 83 ? -5.309 -15.157 9.195 1.00 92.12 83 VAL A O 1
ATOM 630 N N . ARG A 1 84 ? -7.039 -13.739 8.895 1.00 92.12 84 ARG A N 1
ATOM 631 C CA . ARG A 1 84 ? -7.389 -13.566 10.303 1.00 92.12 84 ARG A CA 1
ATOM 632 C C . ARG A 1 84 ? -8.906 -13.654 10.462 1.00 92.12 84 ARG A C 1
ATOM 634 O O . ARG A 1 84 ? -9.610 -13.125 9.600 1.00 92.12 84 ARG A O 1
ATOM 641 N N . PRO A 1 85 ? -9.422 -14.309 11.511 1.00 93.19 85 PRO A N 1
ATOM 642 C CA . PRO A 1 85 ? -10.828 -14.212 11.877 1.00 93.19 85 PRO A CA 1
ATOM 643 C C . PRO A 1 85 ? -11.267 -12.751 12.011 1.00 93.19 85 PRO A C 1
ATOM 645 O O . PRO A 1 85 ? -10.525 -11.909 12.511 1.00 93.19 85 PRO A O 1
ATOM 648 N N . ARG A 1 86 ? -12.487 -12.434 11.572 1.00 91.19 86 ARG A N 1
ATOM 649 C CA . ARG A 1 86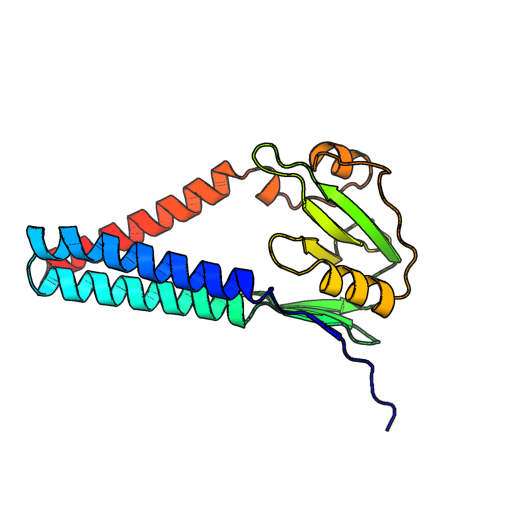 ? -13.072 -11.101 11.771 1.00 91.19 86 ARG A CA 1
ATOM 650 C C . ARG A 1 86 ? -13.286 -10.818 13.257 1.00 91.19 86 ARG A C 1
ATOM 652 O O . ARG A 1 86 ? -13.139 -9.675 13.662 1.00 91.19 86 ARG A O 1
ATOM 659 N N . SER A 1 87 ? -13.582 -11.848 14.049 1.00 92.19 87 SER A N 1
ATOM 660 C CA . SER A 1 87 ? -13.729 -11.758 15.507 1.00 92.19 87 SER A CA 1
ATOM 661 C C . SER A 1 87 ? -12.479 -11.242 16.216 1.00 92.19 87 SER A C 1
ATOM 663 O O . SER A 1 87 ? -12.596 -10.706 17.310 1.00 92.19 87 SER A O 1
ATOM 665 N N . ASP A 1 88 ? -11.298 -11.377 15.604 1.00 92.81 88 ASP A N 1
ATOM 666 C CA . ASP A 1 88 ? -10.065 -10.839 16.177 1.00 92.81 88 ASP A CA 1
ATOM 667 C C . ASP A 1 88 ? -10.056 -9.306 16.095 1.00 92.81 88 ASP A C 1
ATOM 669 O O . ASP A 1 88 ? -9.459 -8.651 16.943 1.00 92.81 88 ASP A O 1
ATOM 673 N N . ALA A 1 89 ? -10.724 -8.714 15.097 1.00 92.88 89 ALA A N 1
ATOM 674 C CA . ALA A 1 89 ? -10.776 -7.269 14.916 1.00 92.88 89 ALA A CA 1
ATOM 675 C C . ALA A 1 89 ? -11.640 -6.619 15.998 1.00 92.88 89 ALA A C 1
ATOM 677 O O . ALA A 1 89 ? -12.856 -6.784 16.025 1.00 92.88 89 ALA A O 1
ATOM 678 N N . THR A 1 90 ? -10.992 -5.856 16.876 1.00 92.25 90 THR A N 1
ATOM 679 C CA . THR A 1 90 ? -11.630 -5.317 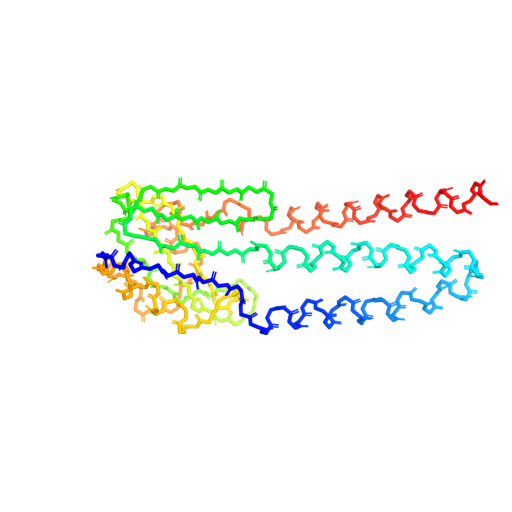18.082 1.00 92.25 90 THR A CA 1
ATOM 680 C C . THR A 1 90 ? -11.961 -3.838 17.939 1.00 92.25 90 THR A C 1
ATOM 682 O O . THR A 1 90 ? -13.056 -3.412 18.288 1.00 92.25 90 THR A O 1
ATOM 685 N N . HIS A 1 91 ? -11.034 -3.040 17.411 1.00 91.88 91 HIS A N 1
ATOM 686 C CA . HIS A 1 91 ? -11.247 -1.606 17.229 1.00 91.88 91 HIS A CA 1
ATOM 687 C C . HIS A 1 91 ? -10.442 -1.065 16.049 1.00 91.88 91 HIS A C 1
ATOM 689 O O . HIS A 1 91 ? -9.479 -1.678 15.571 1.00 91.88 91 HIS A O 1
ATOM 695 N N . VAL A 1 92 ? -10.870 0.096 15.562 1.00 94.62 92 VAL A N 1
ATOM 696 C CA . VAL A 1 92 ? -10.247 0.784 14.434 1.00 94.62 92 VAL A CA 1
ATOM 697 C C . VAL A 1 92 ? -9.549 2.042 14.935 1.00 94.62 92 VAL A C 1
ATOM 699 O O . VAL A 1 92 ? -10.133 2.838 15.661 1.00 94.62 92 VAL A O 1
ATOM 702 N N . VAL A 1 93 ? -8.307 2.256 14.511 1.00 94.31 93 VAL A N 1
ATOM 703 C CA . VAL A 1 93 ? -7.587 3.509 14.745 1.00 94.31 93 VAL A CA 1
ATOM 704 C C . VAL A 1 93 ? -7.518 4.297 13.445 1.00 94.31 93 VAL A C 1
ATOM 706 O O . VAL A 1 93 ? -6.941 3.836 12.456 1.00 94.31 93 VAL A O 1
ATOM 709 N N . ARG A 1 94 ? -8.106 5.494 13.437 1.00 94.75 94 ARG A N 1
ATOM 710 C CA . ARG A 1 94 ? -8.013 6.453 12.328 1.00 94.75 94 ARG A CA 1
ATOM 711 C C . ARG A 1 94 ? -7.006 7.527 12.705 1.00 94.75 94 ARG A C 1
ATOM 713 O O . ARG A 1 94 ? -7.157 8.178 13.728 1.00 94.75 94 ARG A O 1
ATOM 720 N N . ALA A 1 95 ? -5.978 7.726 11.890 1.00 93.75 95 ALA A N 1
ATOM 721 C CA . ALA A 1 95 ? -4.958 8.728 12.171 1.00 93.75 95 ALA A CA 1
ATOM 722 C C . ALA A 1 95 ? -4.520 9.438 10.893 1.00 93.75 95 ALA A C 1
ATOM 724 O O . ALA A 1 95 ? -4.445 8.836 9.822 1.00 93.75 95 ALA A O 1
ATOM 725 N N . THR A 1 96 ? -4.167 10.714 11.018 1.00 94.12 96 THR A N 1
ATOM 726 C CA . THR A 1 96 ? -3.432 11.424 9.969 1.00 94.12 96 THR A CA 1
ATOM 727 C C . THR A 1 96 ? -1.953 11.362 10.311 1.00 94.12 96 THR A C 1
ATOM 729 O O . THR A 1 96 ? -1.514 11.947 11.296 1.00 94.12 96 THR A O 1
ATOM 732 N N . LEU A 1 97 ? -1.185 10.618 9.521 1.00 90.81 97 LEU A N 1
ATOM 733 C CA . LEU A 1 97 ? 0.237 10.416 9.754 1.00 90.81 97 LEU A CA 1
ATOM 734 C C . LEU A 1 97 ? 1.059 11.508 9.086 1.00 90.81 97 LEU A C 1
ATOM 736 O O . LEU A 1 97 ? 0.904 11.757 7.893 1.00 90.81 97 LEU A O 1
ATOM 740 N N . VAL A 1 98 ? 1.979 12.100 9.842 1.00 90.38 98 VAL A N 1
ATOM 741 C CA . VAL A 1 98 ? 2.992 13.027 9.331 1.00 90.38 98 VAL A CA 1
ATOM 742 C C . VAL A 1 98 ? 4.292 12.249 9.111 1.00 90.38 98 VAL A C 1
ATOM 744 O O . VAL A 1 98 ? 4.923 11.830 10.091 1.00 90.38 98 VAL A O 1
ATOM 747 N N . PRO A 1 99 ? 4.698 11.990 7.854 1.00 85.19 99 PRO A N 1
ATOM 748 C CA . PRO A 1 99 ? 5.987 11.369 7.587 1.00 85.19 99 PRO A CA 1
ATOM 749 C C . PRO A 1 99 ? 7.132 12.351 7.899 1.00 85.19 99 PRO A C 1
ATOM 751 O O . PRO A 1 99 ? 6.934 13.561 7.826 1.00 85.19 99 PRO A O 1
ATOM 754 N N . PRO A 1 100 ? 8.360 11.865 8.172 1.00 81.25 100 PRO A N 1
ATOM 755 C CA . PRO A 1 100 ? 9.526 12.738 8.364 1.00 81.25 100 PRO A CA 1
ATOM 756 C C . PRO A 1 100 ? 9.827 13.632 7.152 1.00 81.25 100 PRO A C 1
ATOM 758 O O . PRO A 1 100 ? 10.422 14.695 7.288 1.00 81.25 100 PRO A O 1
ATOM 761 N N . ARG A 1 101 ? 9.450 13.169 5.954 1.00 80.31 101 ARG A N 1
ATOM 762 C CA . ARG A 1 101 ? 9.526 13.908 4.694 1.00 80.31 101 ARG A CA 1
ATOM 763 C C . ARG A 1 101 ? 8.241 13.664 3.914 1.00 80.31 101 ARG A C 1
ATOM 765 O O . ARG A 1 101 ? 7.878 12.508 3.697 1.00 80.31 101 ARG A O 1
ATOM 772 N N . GLY A 1 102 ? 7.589 14.735 3.474 1.00 81.62 102 GLY A N 1
ATOM 773 C CA . GLY A 1 102 ? 6.363 14.677 2.678 1.00 81.62 102 GLY A CA 1
ATOM 774 C C . GLY A 1 102 ? 5.139 15.226 3.405 1.00 81.62 102 GLY A C 1
ATOM 775 O O . GLY A 1 102 ? 5.225 15.728 4.523 1.00 81.62 102 GLY A O 1
ATOM 776 N N . LEU A 1 103 ? 3.996 15.148 2.730 1.00 88.44 103 LEU A N 1
ATOM 777 C CA . LEU A 1 103 ? 2.733 15.670 3.238 1.00 88.44 103 LEU A CA 1
ATOM 778 C C . LEU A 1 103 ? 2.060 14.679 4.200 1.00 88.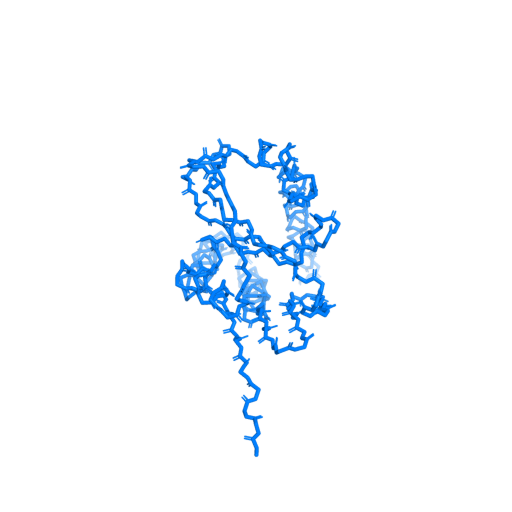44 103 LEU A C 1
ATOM 780 O O . LEU A 1 103 ? 2.217 13.464 4.031 1.00 88.44 103 LEU A O 1
ATOM 784 N N . PRO A 1 104 ? 1.281 15.174 5.178 1.00 89.81 104 PRO A N 1
ATOM 785 C CA . PRO A 1 104 ? 0.450 14.323 6.011 1.00 89.81 104 PRO A CA 1
ATOM 786 C C . PRO A 1 104 ? -0.533 13.500 5.175 1.00 89.81 104 PRO A C 1
ATOM 788 O O . PRO A 1 104 ? -1.097 13.995 4.198 1.00 89.81 104 PRO A O 1
ATOM 791 N N . PHE A 1 105 ? -0.777 12.254 5.575 1.00 90.44 105 PHE A N 1
ATOM 792 C CA . PHE A 1 105 ? -1.699 11.362 4.875 1.00 90.44 105 PHE A CA 1
ATOM 793 C C . PHE A 1 105 ? -2.587 10.589 5.855 1.00 90.44 105 PHE A C 1
ATOM 795 O O . PHE A 1 105 ? -2.113 10.160 6.910 1.00 90.44 105 PHE A O 1
ATOM 802 N N . PRO A 1 106 ? -3.872 10.369 5.532 1.00 93.06 106 PRO A N 1
ATOM 803 C CA . PRO A 1 106 ? -4.735 9.558 6.371 1.00 93.06 106 PRO A CA 1
ATOM 804 C C . PRO A 1 106 ? -4.359 8.079 6.279 1.00 93.06 106 PRO A C 1
ATOM 806 O O . PRO A 1 106 ? -3.973 7.558 5.223 1.00 93.06 106 PRO A O 1
ATOM 809 N N . ALA A 1 107 ? -4.494 7.404 7.411 1.00 93.12 107 ALA A N 1
ATOM 810 C CA . ALA A 1 107 ? -4.305 5.980 7.566 1.00 93.12 107 ALA A CA 1
ATOM 811 C C . ALA A 1 107 ? -5.367 5.401 8.504 1.00 93.12 107 ALA A C 1
ATOM 813 O O . ALA A 1 107 ? -5.815 6.047 9.453 1.00 93.12 107 ALA A O 1
ATOM 814 N N . VAL A 1 108 ? -5.745 4.158 8.226 1.00 94.81 108 VAL A N 1
ATOM 815 C CA . VAL A 1 108 ? -6.672 3.376 9.039 1.00 94.81 108 VAL A CA 1
ATOM 816 C C . VAL A 1 108 ? -5.996 2.077 9.430 1.00 94.81 108 VAL A C 1
ATOM 818 O O . VAL A 1 108 ? -5.460 1.365 8.579 1.00 94.81 108 VAL A O 1
ATOM 821 N N . PHE A 1 109 ? -6.035 1.773 10.718 1.00 94.06 109 PHE A N 1
ATOM 822 C CA . PHE A 1 109 ? -5.491 0.562 11.305 1.00 94.06 109 PHE A CA 1
ATOM 823 C C . PHE A 1 109 ? -6.625 -0.225 11.946 1.00 94.06 109 PHE A C 1
ATOM 825 O O . PHE A 1 109 ? -7.431 0.337 12.678 1.00 94.06 109 PHE A O 1
ATOM 832 N N . VAL A 1 110 ? -6.687 -1.521 11.673 1.00 94.06 110 VAL A N 1
ATOM 833 C CA . VAL A 1 110 ? -7.589 -2.446 12.361 1.00 94.06 110 VAL A CA 1
ATOM 834 C C . VAL A 1 110 ? -6.735 -3.259 13.312 1.00 94.06 110 VAL A C 1
ATOM 836 O O . VAL A 1 110 ? -5.796 -3.926 12.860 1.00 94.06 110 VAL A O 1
ATOM 839 N N . LEU A 1 111 ? -7.038 -3.166 14.602 1.00 92.75 111 LEU A N 1
ATOM 840 C CA . LEU A 1 111 ? -6.263 -3.792 15.664 1.00 92.75 111 LEU A CA 1
ATOM 841 C C . LEU A 1 111 ? -7.014 -4.983 16.256 1.00 92.75 111 LEU A C 1
ATOM 843 O O . LEU A 1 111 ? -8.251 -5.004 16.285 1.00 92.75 111 LEU A O 1
ATOM 847 N N . ASP A 1 112 ? -6.252 -5.968 16.723 1.00 91.94 112 ASP A N 1
ATOM 848 C CA . ASP A 1 112 ? -6.785 -7.029 17.566 1.00 91.94 112 ASP A CA 1
ATOM 849 C C . ASP A 1 112 ? -6.903 -6.604 19.037 1.00 91.94 112 ASP A C 1
ATOM 851 O O . ASP A 1 112 ? -6.538 -5.486 19.416 1.00 91.94 112 ASP A O 1
ATOM 855 N N . ALA A 1 113 ? -7.434 -7.495 19.875 1.00 89.62 113 ALA A N 1
ATOM 856 C CA . ALA A 1 113 ? -7.586 -7.255 21.310 1.00 89.62 113 ALA A CA 1
ATOM 857 C C . ALA A 1 113 ? -6.239 -7.040 22.031 1.00 89.62 113 ALA A C 1
ATOM 859 O O . ALA A 1 113 ? -6.199 -6.392 23.073 1.00 89.62 113 ALA A O 1
ATOM 860 N N . GLY A 1 114 ? -5.138 -7.554 21.472 1.00 87.25 114 GLY A N 1
ATOM 861 C CA . GLY A 1 114 ? -3.777 -7.356 21.973 1.00 87.25 114 GLY A CA 1
ATOM 862 C C . GLY A 1 114 ? -3.089 -6.102 21.426 1.00 87.25 114 GLY A C 1
ATOM 863 O O . GLY A 1 114 ? -1.923 -5.871 21.737 1.00 87.25 114 GLY A O 1
ATOM 864 N N . GLY A 1 115 ? -3.775 -5.302 20.602 1.00 85.88 115 GLY A N 1
ATOM 865 C CA . GLY A 1 115 ? -3.227 -4.101 19.971 1.00 85.88 115 GLY A CA 1
ATOM 866 C C . GLY A 1 115 ? -2.376 -4.370 18.726 1.00 85.88 115 GLY A C 1
ATOM 867 O O . GLY A 1 115 ? -1.811 -3.433 18.158 1.00 85.88 115 GLY A O 1
ATOM 868 N N . ALA A 1 116 ? -2.285 -5.615 18.251 1.00 88.44 116 ALA A N 1
ATOM 869 C CA . ALA A 1 116 ? -1.528 -5.923 17.047 1.00 88.44 116 ALA A CA 1
ATOM 870 C C . ALA A 1 116 ? -2.316 -5.557 15.780 1.00 88.44 116 ALA A C 1
ATOM 872 O O . ALA A 1 116 ? -3.535 -5.706 15.691 1.00 88.44 116 ALA A O 1
ATOM 873 N N . VAL A 1 117 ? -1.599 -5.092 14.754 1.00 90.62 117 VAL A N 1
ATOM 874 C CA . VAL A 1 117 ? -2.211 -4.670 13.487 1.00 90.62 117 VAL A CA 1
ATOM 875 C C . VAL A 1 117 ? -2.628 -5.877 12.655 1.00 90.62 117 VAL A C 1
ATOM 877 O O . VAL A 1 117 ? -1.787 -6.604 12.117 1.00 90.62 117 VAL A O 1
ATOM 880 N N . ILE A 1 118 ? -3.935 -6.028 12.460 1.00 91.38 118 ILE A N 1
ATOM 881 C CA . ILE A 1 118 ? -4.525 -6.990 11.526 1.00 91.38 118 ILE A CA 1
ATOM 882 C C . ILE A 1 118 ? -4.453 -6.430 10.104 1.00 91.38 118 IL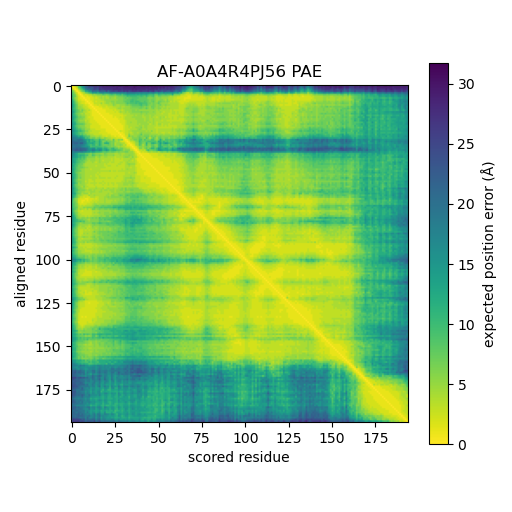E A C 1
ATOM 884 O O . ILE A 1 118 ? -4.014 -7.107 9.170 1.00 91.38 118 ILE A O 1
ATOM 888 N N . VAL A 1 119 ? -4.876 -5.174 9.940 1.00 91.31 119 VAL A N 1
ATOM 889 C CA . VAL A 1 119 ? -4.970 -4.495 8.646 1.00 91.31 119 VAL A CA 1
ATOM 890 C C . VAL A 1 119 ? -4.488 -3.063 8.771 1.00 91.31 119 VAL A C 1
ATOM 892 O O . VAL A 1 119 ? -4.775 -2.378 9.748 1.00 91.31 119 VAL A O 1
ATOM 895 N N . ARG A 1 120 ? -3.811 -2.592 7.725 1.00 91.25 120 ARG A N 1
ATOM 896 C CA . ARG A 1 120 ? -3.435 -1.194 7.573 1.00 91.25 120 ARG A CA 1
ATOM 897 C C . ARG A 1 120 ? -3.762 -0.696 6.175 1.00 91.25 120 ARG A C 1
ATOM 899 O O . ARG A 1 120 ? -3.312 -1.276 5.187 1.00 91.25 120 ARG A O 1
ATOM 906 N N . LEU A 1 121 ? -4.494 0.408 6.104 1.00 91.69 121 LEU A N 1
ATOM 907 C CA . LEU A 1 121 ? -4.735 1.175 4.888 1.00 91.69 121 LEU A CA 1
ATOM 908 C C . LEU A 1 121 ? -4.108 2.557 5.044 1.00 91.69 121 LEU A C 1
ATOM 910 O O . LEU A 1 121 ? -4.066 3.117 6.135 1.00 91.69 121 LEU A O 1
ATOM 914 N N . ASN A 1 122 ? -3.622 3.112 3.942 1.00 90.81 122 ASN A N 1
ATOM 915 C CA . ASN A 1 122 ? -3.131 4.481 3.874 1.00 90.81 122 ASN A CA 1
ATOM 916 C C . ASN A 1 122 ? -3.533 5.111 2.545 1.00 90.81 122 ASN A C 1
ATOM 918 O O . ASN A 1 122 ? -3.773 4.402 1.562 1.00 90.81 122 ASN A O 1
ATOM 922 N N . ASP A 1 123 ? -3.538 6.439 2.500 1.00 88.38 123 ASP A N 1
ATOM 923 C CA . ASP A 1 123 ? -3.829 7.193 1.275 1.00 88.38 123 ASP A CA 1
ATOM 924 C C . ASP A 1 123 ? -2.711 7.102 0.229 1.00 88.38 123 ASP A C 1
ATOM 926 O O . ASP A 1 123 ? -2.844 7.580 -0.891 1.00 88.38 123 ASP A O 1
ATOM 930 N N . GLY A 1 124 ? -1.588 6.458 0.545 1.00 84.25 124 GLY A N 1
ATOM 931 C CA . GLY A 1 124 ? -0.604 6.088 -0.470 1.00 84.25 124 GLY A CA 1
ATOM 932 C C . GLY A 1 124 ? -1.113 4.964 -1.375 1.00 84.25 124 GLY A C 1
ATOM 933 O O . GLY A 1 124 ? -0.818 4.949 -2.565 1.00 84.25 124 GLY A O 1
ATOM 934 N N . THR A 1 125 ? -1.909 4.041 -0.826 1.00 85.44 125 THR A N 1
ATOM 935 C CA . THR A 1 125 ? -2.284 2.783 -1.491 1.00 85.44 125 THR A CA 1
ATOM 936 C C . THR A 1 125 ? -3.773 2.705 -1.806 1.00 85.44 125 THR A C 1
ATOM 938 O O . THR A 1 125 ? -4.150 2.234 -2.876 1.00 85.44 125 THR A O 1
ATOM 941 N N . TYR A 1 126 ? -4.622 3.176 -0.896 1.00 90.75 126 TYR A N 1
ATOM 942 C CA . TYR A 1 126 ? -6.079 3.077 -0.966 1.00 90.75 126 TYR A CA 1
ATOM 943 C C . TYR A 1 126 ? -6.704 4.469 -0.975 1.00 90.75 126 TYR A C 1
ATOM 945 O O . TYR A 1 126 ? -6.072 5.445 -0.585 1.00 90.75 126 TYR A O 1
ATOM 953 N N . THR A 1 127 ? -7.938 4.598 -1.457 1.00 92.00 127 THR A N 1
ATOM 954 C CA . THR A 1 127 ? -8.639 5.887 -1.389 1.00 92.00 127 THR A CA 1
ATOM 955 C C . THR A 1 127 ? -9.227 6.111 0.006 1.00 92.00 127 THR A C 1
ATOM 957 O O . THR A 1 127 ? -9.513 5.148 0.717 1.00 92.00 127 THR A O 1
ATOM 960 N N . ARG A 1 128 ? -9.477 7.370 0.395 1.00 91.44 128 ARG A N 1
ATOM 961 C CA . ARG A 1 128 ? -10.258 7.681 1.612 1.00 91.44 128 ARG A CA 1
ATOM 962 C C . ARG A 1 128 ? -11.606 6.959 1.625 1.00 91.44 128 ARG A C 1
ATOM 964 O O . ARG A 1 128 ? -11.949 6.326 2.611 1.00 91.44 128 ARG A O 1
ATOM 971 N N . ARG A 1 129 ? -12.289 6.921 0.477 1.00 92.56 129 ARG A N 1
ATOM 972 C CA . ARG A 1 129 ? -13.543 6.176 0.310 1.00 92.56 129 ARG A CA 1
ATOM 973 C C . ARG A 1 129 ? -13.392 4.684 0.618 1.00 92.56 129 ARG A C 1
ATOM 975 O O . ARG A 1 129 ? -14.298 4.095 1.190 1.00 92.56 129 ARG A O 1
ATOM 982 N N . ASP A 1 130 ? -12.276 4.059 0.251 1.00 93.50 130 ASP A N 1
ATOM 983 C CA . ASP A 1 130 ? -12.021 2.651 0.586 1.00 93.50 130 ASP A CA 1
ATOM 984 C C . ASP A 1 130 ? -11.801 2.456 2.092 1.00 93.50 130 ASP A C 1
ATOM 986 O O . ASP A 1 130 ? -12.252 1.461 2.655 1.00 93.50 130 ASP A O 1
ATOM 990 N N . MET A 1 131 ? -11.141 3.414 2.748 1.00 94.12 131 MET A N 1
ATOM 991 C CA . MET A 1 131 ? -10.946 3.422 4.201 1.00 94.12 131 MET A CA 1
ATOM 992 C C . MET A 1 131 ? -12.269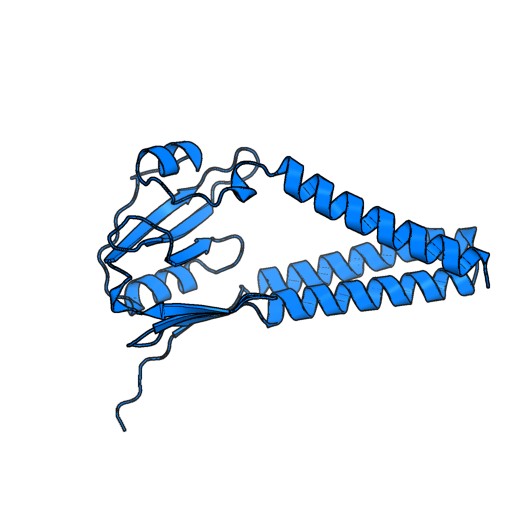 3.592 4.961 1.00 94.12 131 MET A C 1
ATOM 994 O O . MET A 1 131 ? -12.502 2.899 5.955 1.00 94.12 131 MET A O 1
ATOM 998 N N . ASP A 1 132 ? -13.156 4.456 4.465 1.00 93.31 132 ASP A N 1
ATOM 999 C CA . ASP A 1 132 ? -14.501 4.630 5.015 1.00 93.31 132 ASP A CA 1
ATOM 1000 C C . ASP A 1 132 ? -15.330 3.361 4.842 1.00 93.31 132 ASP A C 1
ATOM 1002 O O . ASP A 1 132 ? -15.765 2.782 5.833 1.00 93.31 132 ASP A O 1
ATOM 1006 N N . ARG A 1 133 ? -15.380 2.813 3.620 1.00 93.56 133 ARG A N 1
ATOM 1007 C CA . ARG A 1 133 ? -16.056 1.537 3.341 1.00 93.56 133 ARG A CA 1
ATOM 1008 C C . ARG A 1 133 ? -15.563 0.394 4.220 1.00 93.56 133 ARG A C 1
ATOM 1010 O O . ARG A 1 133 ? -16.368 -0.449 4.594 1.00 93.56 133 ARG A O 1
ATOM 1017 N N . LEU A 1 134 ? -14.263 0.329 4.521 1.00 93.50 134 LEU A N 1
ATOM 1018 C CA . LEU A 1 134 ? -13.730 -0.678 5.440 1.00 93.50 134 LEU A CA 1
ATOM 1019 C C . LEU A 1 134 ? -14.303 -0.510 6.845 1.00 93.50 134 LEU A C 1
ATOM 1021 O O . LEU A 1 134 ? -14.708 -1.492 7.455 1.00 93.50 134 LEU A O 1
ATOM 1025 N N . THR A 1 135 ? -14.309 0.720 7.352 1.00 91.62 135 THR A N 1
ATOM 1026 C CA . THR A 1 135 ? -14.750 1.013 8.720 1.00 91.62 135 THR A CA 1
ATOM 1027 C C . THR A 1 135 ? -16.243 0.746 8.863 1.00 91.62 135 THR A C 1
ATOM 1029 O O . THR A 1 135 ? -16.645 0.017 9.767 1.00 91.62 135 THR A O 1
ATOM 1032 N N . ASP A 1 136 ? -17.035 1.232 7.906 1.00 92.12 136 ASP A N 1
ATOM 1033 C CA . ASP A 1 136 ? -18.482 1.023 7.846 1.00 92.12 136 ASP A CA 1
ATOM 1034 C C . ASP A 1 136 ? -18.816 -0.467 7.758 1.00 92.12 136 ASP A C 1
ATOM 1036 O O . ASP A 1 136 ? -19.683 -0.971 8.464 1.00 92.12 136 ASP A O 1
ATOM 1040 N N . HIS A 1 137 ? -18.085 -1.206 6.917 1.00 92.50 137 HIS A N 1
ATOM 1041 C CA . HIS A 1 137 ? -18.304 -2.636 6.745 1.00 92.50 137 HIS A CA 1
ATOM 1042 C C . HIS A 1 137 ? -17.895 -3.456 7.973 1.00 92.50 137 HIS A C 1
ATOM 1044 O O . HIS A 1 137 ? -18.471 -4.519 8.212 1.00 92.50 137 HIS A O 1
ATOM 1050 N N . LEU A 1 138 ? -16.896 -3.004 8.738 1.00 91.62 138 LEU A N 1
ATOM 1051 C CA . LEU A 1 138 ? -16.490 -3.650 9.985 1.00 91.62 138 LEU A CA 1
ATOM 1052 C C . LEU A 1 138 ? -17.474 -3.365 11.127 1.00 91.62 138 LEU A C 1
ATOM 1054 O O . LEU A 1 138 ? -17.669 -4.248 11.962 1.00 91.62 138 LEU A O 1
ATOM 1058 N N . GLY A 1 139 ? -18.117 -2.193 11.135 1.00 90.56 139 GLY A N 1
ATOM 1059 C CA . GLY A 1 139 ? -19.065 -1.790 12.179 1.00 90.56 139 GLY A CA 1
ATOM 1060 C C . GLY A 1 139 ? -18.418 -1.623 13.557 1.00 90.56 139 GLY A C 1
ATOM 1061 O O . GLY A 1 139 ? -19.101 -1.697 14.573 1.00 90.56 139 GLY A O 1
ATOM 1062 N N . LEU A 1 140 ? -17.095 -1.450 13.598 1.00 90.00 140 LEU A N 1
ATOM 1063 C CA . LEU A 1 140 ? -16.324 -1.291 14.828 1.00 90.00 140 LEU A CA 1
ATOM 1064 C C . LEU A 1 140 ? -16.262 0.182 15.233 1.00 90.00 140 LEU A C 1
ATOM 1066 O O . LEU A 1 140 ? -16.240 1.071 14.377 1.00 90.00 140 LEU A O 1
ATOM 1070 N N . SER A 1 141 ? -16.165 0.437 16.539 1.00 88.25 141 SER A N 1
ATOM 1071 C CA . SER A 1 141 ? -15.846 1.772 17.035 1.00 88.25 141 SER A CA 1
ATOM 1072 C C . SER A 1 141 ? -14.467 2.200 16.529 1.00 88.25 141 SER A C 1
ATOM 1074 O O . SER A 1 141 ? -13.532 1.396 16.409 1.00 88.25 141 SER A O 1
ATOM 1076 N N . TRP A 1 142 ? -14.355 3.483 16.198 1.00 89.00 142 TRP A N 1
ATOM 1077 C CA . TRP A 1 142 ? -13.100 4.079 15.779 1.00 89.00 142 TRP A CA 1
ATOM 1078 C C . TRP A 1 142 ? -12.632 5.095 16.813 1.00 89.00 142 TRP A C 1
ATOM 1080 O O . TRP A 1 142 ? -13.427 5.838 17.384 1.00 89.00 142 TRP A O 1
ATOM 1090 N N . VAL A 1 143 ? -11.326 5.112 17.046 1.00 90.31 143 VAL A N 1
ATOM 1091 C CA . VAL A 1 143 ? -10.639 6.068 17.917 1.00 90.31 143 VAL A CA 1
ATOM 1092 C C . VAL A 1 143 ? -9.470 6.648 17.129 1.00 90.31 143 VAL A C 1
ATOM 1094 O O . VAL A 1 143 ? -8.992 6.051 16.163 1.00 90.31 143 VAL A O 1
ATOM 1097 N N . GLY A 1 144 ? -9.012 7.836 17.485 1.00 89.75 144 GLY A N 1
ATOM 1098 C CA . GLY A 1 144 ? -7.890 8.453 16.804 1.00 89.75 144 GLY A CA 1
ATOM 1099 C C . GLY A 1 144 ? -7.438 9.723 17.498 1.00 89.75 144 GLY A C 1
ATOM 1100 O O . GLY A 1 144 ? -8.197 10.288 18.280 1.00 89.75 144 GLY A O 1
ATOM 1101 N N . PRO A 1 145 ? -6.209 10.179 17.227 1.00 90.12 145 PRO A N 1
ATOM 1102 C CA . PRO A 1 145 ? -5.777 11.502 17.647 1.00 90.12 145 PRO A CA 1
ATOM 1103 C C . PRO A 1 145 ? -6.588 12.589 16.928 1.00 90.12 145 PRO A C 1
ATOM 1105 O O . PRO A 1 145 ? -6.871 12.464 15.735 1.00 90.12 145 PRO A O 1
ATOM 1108 N N . ASP A 1 146 ? -6.871 13.689 17.628 1.00 87.94 146 ASP A N 1
ATOM 1109 C CA . ASP A 1 146 ? -7.638 14.829 17.092 1.00 87.94 146 ASP A CA 1
ATOM 1110 C C . ASP A 1 146 ? -6.925 15.565 15.943 1.00 87.94 146 ASP A C 1
ATOM 1112 O O . ASP A 1 146 ? -7.538 16.326 15.195 1.00 87.94 146 ASP A O 1
ATOM 1116 N N . GLY A 1 147 ? -5.618 15.343 15.780 1.00 90.88 147 GLY A N 1
ATOM 1117 C CA . GLY A 1 147 ? -4.801 16.015 14.777 1.00 90.88 147 GLY A CA 1
ATOM 1118 C C . GLY A 1 147 ? -3.727 15.126 14.149 1.00 90.88 147 GLY A C 1
ATOM 1119 O O . GLY A 1 147 ? -3.580 13.951 14.500 1.00 90.88 147 GLY A O 1
ATOM 1120 N N . PRO A 1 148 ? -2.954 15.679 13.197 1.00 91.94 148 PRO A N 1
ATOM 1121 C CA . PRO A 1 148 ? -1.848 14.967 12.575 1.00 91.94 148 PRO A CA 1
ATOM 1122 C C . PRO A 1 148 ? -0.791 14.548 13.602 1.00 91.94 148 PRO A C 1
ATOM 1124 O O . PRO A 1 148 ? -0.323 15.361 14.398 1.00 91.94 148 PRO A O 1
ATOM 1127 N N . VAL A 1 149 ? -0.374 13.284 13.559 1.00 92.75 149 VAL A N 1
ATOM 1128 C CA . VAL A 1 149 ? 0.632 12.722 14.470 1.00 92.75 149 VAL A CA 1
ATOM 1129 C C . VAL A 1 149 ? 1.753 12.035 13.707 1.00 92.75 149 VAL A C 1
ATOM 1131 O O . VAL A 1 149 ? 1.565 11.500 12.615 1.00 92.75 149 VAL A O 1
ATOM 1134 N N . SER A 1 150 ? 2.947 12.017 14.292 1.00 88.38 150 SER A N 1
ATOM 1135 C CA . SER A 1 150 ? 4.038 11.201 13.763 1.00 88.38 150 SER A CA 1
ATOM 1136 C C . SER A 1 150 ? 3.776 9.717 14.037 1.00 88.38 150 SER A C 1
ATOM 1138 O O . SER A 1 150 ? 3.150 9.355 15.035 1.00 88.38 150 SER A O 1
ATOM 1140 N N . ALA A 1 151 ? 4.310 8.837 13.185 1.00 84.88 151 ALA A N 1
ATOM 1141 C CA . ALA A 1 151 ? 4.220 7.390 13.400 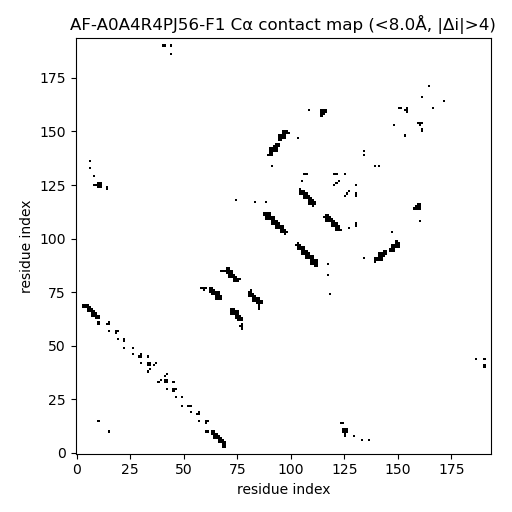1.00 84.88 151 ALA A CA 1
ATOM 1142 C C . ALA A 1 151 ? 4.816 6.964 14.757 1.00 84.88 151 ALA A C 1
ATOM 1144 O O . ALA A 1 151 ? 4.299 6.054 15.397 1.00 84.88 151 ALA A O 1
ATOM 1145 N N . ARG A 1 152 ? 5.864 7.661 15.223 1.00 83.25 152 ARG A N 1
ATOM 1146 C CA . ARG A 1 152 ? 6.482 7.428 16.535 1.00 83.25 152 ARG A CA 1
ATOM 1147 C C . ARG A 1 152 ? 5.517 7.735 17.680 1.00 83.25 152 ARG A C 1
ATOM 1149 O O . ARG A 1 152 ? 5.322 6.884 18.536 1.00 83.25 152 ARG A O 1
ATOM 1156 N N . ARG A 1 153 ? 4.868 8.902 17.656 1.00 86.56 153 ARG A N 1
ATOM 1157 C CA . ARG A 1 153 ? 3.894 9.289 18.687 1.00 86.56 153 ARG A CA 1
ATOM 1158 C C . ARG A 1 153 ? 2.662 8.381 18.676 1.00 86.56 153 ARG A C 1
ATOM 1160 O O . ARG A 1 153 ? 2.137 8.032 19.727 1.00 86.56 153 ARG A O 1
ATOM 1167 N N . LEU A 1 154 ? 2.236 7.940 17.490 1.00 88.44 154 LEU A N 1
ATOM 1168 C CA . LEU A 1 154 ? 1.161 6.955 17.377 1.00 88.44 154 LEU A CA 1
ATOM 1169 C C . LEU A 1 154 ? 1.571 5.595 17.970 1.00 88.44 154 LEU A C 1
ATOM 1171 O O . LEU A 1 154 ? 0.752 4.964 18.625 1.00 88.44 154 LEU A O 1
ATOM 1175 N N . ALA A 1 155 ? 2.827 5.168 17.803 1.00 85.94 155 ALA A N 1
ATOM 1176 C CA . ALA A 1 155 ? 3.342 3.933 18.400 1.00 85.94 155 ALA A CA 1
ATOM 1177 C C . ALA A 1 155 ? 3.464 3.991 19.932 1.00 85.94 155 ALA A C 1
ATOM 1179 O O . ALA A 1 155 ? 3.360 2.956 20.581 1.00 85.94 155 ALA A O 1
ATOM 1180 N N . GLU A 1 156 ? 3.664 5.179 20.507 1.00 86.12 156 GLU A N 1
ATOM 1181 C CA . GLU A 1 156 ? 3.653 5.380 21.964 1.00 86.12 156 GLU A CA 1
ATOM 1182 C C . GLU A 1 156 ? 2.244 5.191 22.547 1.00 86.12 156 GLU A C 1
ATOM 1184 O O . GLU A 1 156 ? 2.099 4.645 23.635 1.00 86.12 156 GLU A O 1
ATOM 1189 N N . THR A 1 157 ? 1.205 5.595 21.806 1.00 85.12 157 THR A N 1
ATOM 1190 C CA . THR A 1 157 ? -0.202 5.444 22.233 1.00 85.12 157 THR A CA 1
ATOM 1191 C C . THR A 1 157 ? -0.766 4.061 21.885 1.00 85.12 157 THR A C 1
ATOM 1193 O O . THR A 1 157 ? -1.594 3.521 22.611 1.00 85.12 157 THR A O 1
ATOM 1196 N N . HIS A 1 158 ? -0.296 3.467 20.784 1.00 84.94 158 HIS A N 1
ATOM 1197 C CA . HIS A 1 158 ? -0.693 2.147 20.296 1.00 84.94 158 HIS A CA 1
ATOM 1198 C C . HIS A 1 158 ? 0.556 1.294 20.004 1.00 84.94 158 HIS A C 1
ATOM 1200 O O . HIS A 1 158 ? 1.042 1.262 18.863 1.00 84.94 158 HIS A O 1
ATOM 1206 N N . PRO A 1 159 ? 1.101 0.598 21.019 1.00 80.25 159 PRO A N 1
ATOM 1207 C CA . PRO A 1 159 ? 2.261 -0.268 20.843 1.00 80.25 159 PRO A CA 1
ATOM 1208 C C . PRO A 1 159 ? 2.001 -1.331 19.768 1.00 80.25 159 PRO A C 1
ATOM 1210 O O . PRO A 1 159 ? 0.967 -1.986 19.768 1.00 80.25 159 PRO A O 1
ATOM 1213 N N . GLY A 1 160 ? 2.936 -1.505 18.829 1.00 77.31 160 GLY A N 1
ATOM 1214 C CA . GLY A 1 160 ? 2.811 -2.492 17.744 1.00 77.31 160 GLY A CA 1
ATOM 1215 C C . GLY A 1 160 ? 2.132 -1.993 16.460 1.00 77.31 160 GLY A C 1
ATOM 1216 O O . GLY A 1 160 ? 2.069 -2.744 15.485 1.00 77.31 160 GLY A O 1
ATOM 1217 N N . ILE A 1 161 ? 1.696 -0.725 16.405 1.00 77.69 161 ILE A N 1
ATOM 1218 C CA . ILE A 1 161 ? 0.998 -0.162 15.234 1.00 77.69 161 ILE A CA 1
ATOM 1219 C C . ILE A 1 161 ? 1.904 0.101 14.016 1.00 77.69 161 ILE A C 1
ATOM 1221 O O . ILE A 1 161 ? 1.449 0.108 12.869 1.00 77.69 161 ILE A O 1
ATOM 1225 N N . VAL A 1 162 ? 3.205 0.305 14.247 1.00 67.69 162 VAL A N 1
ATOM 1226 C CA . VAL A 1 162 ? 4.187 0.593 13.192 1.00 67.69 162 VAL A CA 1
ATOM 1227 C C . VAL A 1 162 ? 4.998 -0.669 12.878 1.00 67.69 162 VAL A C 1
ATOM 1229 O O . VAL A 1 162 ? 5.701 -1.175 13.755 1.00 67.69 162 VAL A O 1
ATOM 1232 N N . PRO A 1 163 ? 4.966 -1.179 11.632 1.00 65.25 163 PRO A N 1
ATOM 1233 C CA . PRO A 1 163 ? 5.829 -2.278 11.218 1.00 65.25 163 PRO A CA 1
ATOM 1234 C C . PRO A 1 163 ? 7.305 -1.902 11.378 1.00 65.25 163 PRO A C 1
ATOM 1236 O O . PRO A 1 163 ? 7.724 -0.828 10.950 1.00 65.25 163 PRO A O 1
ATOM 1239 N N . PHE A 1 164 ? 8.123 -2.823 11.893 1.00 55.31 164 PHE A N 1
ATOM 1240 C CA . PHE A 1 164 ? 9.564 -2.618 12.111 1.00 55.31 164 PHE A CA 1
ATOM 1241 C C . PHE A 1 164 ? 10.319 -2.096 10.870 1.00 55.31 164 PHE A C 1
ATOM 1243 O O . PHE A 1 164 ? 11.276 -1.334 10.982 1.00 55.31 164 PHE A O 1
ATOM 1250 N N . PHE A 1 165 ? 9.863 -2.457 9.668 1.00 48.16 165 PHE A N 1
ATOM 1251 C CA . PHE A 1 165 ? 10.465 -2.031 8.400 1.00 48.16 165 PHE A CA 1
ATOM 1252 C C . PHE A 1 165 ? 10.218 -0.550 8.071 1.00 48.16 165 PHE A C 1
ATOM 1254 O O . PHE A 1 165 ? 11.053 0.078 7.429 1.00 48.16 165 PHE A O 1
ATOM 1261 N N . GLU A 1 166 ? 9.121 0.041 8.551 1.00 55.62 166 GLU A N 1
ATOM 1262 C CA . GLU A 1 166 ? 8.898 1.489 8.444 1.00 55.62 166 GLU A CA 1
ATOM 1263 C C . GLU A 1 166 ? 9.716 2.288 9.456 1.00 55.62 166 GLU A C 1
ATOM 1265 O O . GLU A 1 166 ? 9.989 3.463 9.223 1.00 55.62 166 GLU A O 1
ATOM 1270 N N . ALA A 1 167 ? 10.172 1.655 10.540 1.00 57.06 167 ALA A N 1
ATOM 1271 C CA . ALA A 1 167 ? 11.106 2.283 11.466 1.00 57.06 167 ALA A CA 1
ATOM 1272 C C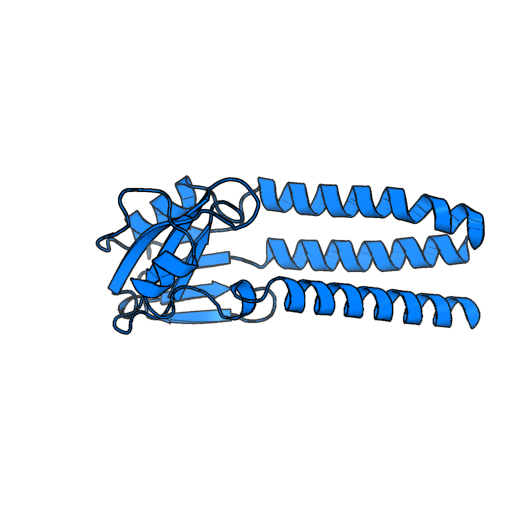 . ALA A 1 167 ? 12.520 2.431 10.867 1.00 57.06 167 ALA A C 1
ATOM 1274 O O . ALA A 1 167 ? 13.327 3.191 11.398 1.00 57.06 167 ALA A O 1
ATOM 1275 N N . ARG A 1 168 ? 12.845 1.721 9.770 1.00 54.88 168 ARG A N 1
ATOM 1276 C CA . ARG A 1 168 ? 14.191 1.703 9.159 1.00 54.88 168 ARG A CA 1
ATOM 1277 C C . ARG A 1 168 ? 14.163 1.869 7.628 1.00 54.88 168 ARG A C 1
ATOM 1279 O O . ARG A 1 168 ? 14.667 0.999 6.915 1.00 54.88 168 ARG A O 1
ATOM 1286 N N . PRO A 1 169 ? 13.653 2.998 7.099 1.00 53.22 169 PRO A N 1
ATOM 1287 C CA . PRO A 1 169 ? 13.510 3.221 5.657 1.00 53.22 169 PRO A CA 1
ATOM 1288 C C . PRO A 1 169 ? 14.828 3.071 4.880 1.00 53.22 169 PRO A C 1
ATOM 1290 O O . PRO A 1 169 ? 14.818 2.553 3.763 1.00 53.22 169 PRO A O 1
ATOM 1293 N N . MET A 1 170 ? 15.963 3.440 5.489 1.00 56.91 170 MET A N 1
ATOM 1294 C CA . MET A 1 170 ? 17.293 3.293 4.883 1.00 56.91 170 MET A CA 1
ATOM 1295 C C . MET A 1 170 ? 17.629 1.833 4.560 1.00 56.91 170 MET A C 1
ATOM 1297 O O . MET A 1 170 ? 18.102 1.55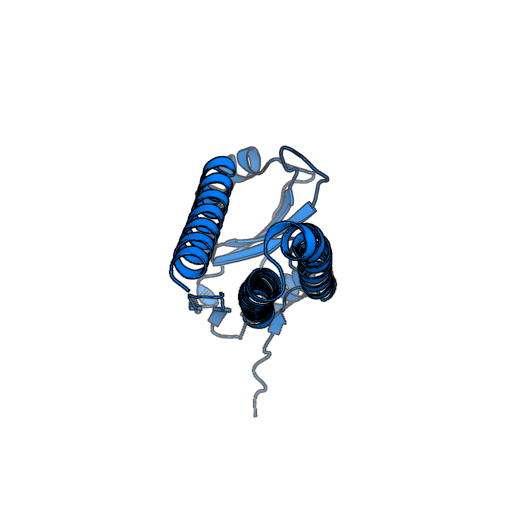4 3.466 1.00 56.91 170 MET A O 1
ATOM 1301 N N . VAL A 1 171 ? 17.329 0.888 5.459 1.00 61.81 171 VAL A N 1
ATOM 1302 C CA . VAL A 1 171 ? 17.680 -0.533 5.279 1.00 61.81 171 VAL A CA 1
ATOM 1303 C C . VAL A 1 171 ? 16.926 -1.134 4.093 1.00 61.81 171 VAL A C 1
ATOM 1305 O O . VAL A 1 171 ? 17.519 -1.796 3.248 1.00 61.81 171 VAL A O 1
ATOM 1308 N N . THR A 1 172 ? 15.628 -0.854 3.975 1.00 55.28 172 THR A N 1
ATOM 1309 C CA . THR A 1 172 ? 14.829 -1.263 2.808 1.00 55.28 172 THR A CA 1
ATOM 1310 C C . THR A 1 172 ? 15.315 -0.626 1.507 1.00 55.28 172 THR A C 1
ATOM 1312 O O . THR A 1 172 ? 15.348 -1.304 0.478 1.00 55.28 172 THR A O 1
ATOM 1315 N N . GLY A 1 173 ? 15.712 0.650 1.545 1.00 55.28 173 GLY A N 1
ATOM 1316 C CA . GLY A 1 173 ? 16.308 1.337 0.399 1.00 55.28 173 GLY A CA 1
ATOM 1317 C C . GLY A 1 173 ? 17.599 0.660 -0.064 1.00 55.28 173 GLY A C 1
ATOM 1318 O O . GLY A 1 173 ? 17.705 0.293 -1.231 1.00 55.28 173 GLY A O 1
ATOM 1319 N N . PHE A 1 174 ? 18.527 0.400 0.862 1.00 66.88 174 PHE A N 1
ATOM 1320 C CA . PHE A 1 174 ? 19.787 -0.294 0.584 1.00 66.88 174 PHE A CA 1
ATOM 1321 C C . PHE A 1 174 ? 19.578 -1.704 0.030 1.00 66.88 174 PHE A C 1
ATOM 1323 O O . PHE A 1 174 ? 20.214 -2.056 -0.955 1.00 66.88 174 PHE A O 1
ATOM 1330 N N . MET A 1 175 ? 18.659 -2.492 0.596 1.00 67.06 175 MET A N 1
ATOM 1331 C CA . MET A 1 175 ? 18.370 -3.845 0.095 1.00 67.06 175 MET A CA 1
ATOM 1332 C C . MET A 1 175 ? 17.822 -3.827 -1.335 1.00 67.06 175 MET A C 1
ATOM 1334 O O . MET A 1 175 ? 18.199 -4.657 -2.159 1.00 67.06 175 MET A O 1
ATOM 1338 N N . THR A 1 176 ? 16.955 -2.860 -1.646 1.00 66.94 176 THR A N 1
ATOM 1339 C CA . THR A 1 176 ? 16.394 -2.710 -2.996 1.00 66.94 176 THR A CA 1
ATOM 1340 C C . THR A 1 176 ? 17.470 -2.264 -3.988 1.00 66.94 176 THR A C 1
ATOM 1342 O O . THR A 1 176 ? 17.568 -2.828 -5.075 1.00 66.94 176 THR A O 1
ATOM 1345 N N . ALA A 1 177 ? 18.312 -1.300 -3.603 1.00 65.94 177 ALA A N 1
ATOM 1346 C CA . ALA A 1 177 ? 19.432 -0.840 -4.419 1.00 65.94 177 ALA A CA 1
ATOM 1347 C C . ALA A 1 177 ? 20.464 -1.955 -4.657 1.00 65.94 177 ALA A C 1
ATOM 1349 O O . ALA A 1 177 ? 20.881 -2.165 -5.791 1.00 65.94 177 ALA A O 1
ATOM 1350 N N . ALA A 1 178 ? 20.823 -2.721 -3.623 1.00 69.38 178 ALA A N 1
ATOM 1351 C CA . ALA A 1 178 ? 21.753 -3.843 -3.731 1.00 69.38 178 ALA A CA 1
ATOM 1352 C C . ALA A 1 178 ? 21.223 -4.942 -4.665 1.00 69.38 178 ALA A C 1
ATOM 1354 O O . ALA A 1 178 ? 21.963 -5.437 -5.511 1.00 69.38 178 ALA A O 1
ATOM 1355 N N . ALA A 1 179 ? 19.933 -5.282 -4.564 1.00 73.25 179 ALA A N 1
ATOM 1356 C CA . ALA A 1 179 ? 19.302 -6.230 -5.479 1.00 73.25 179 ALA A CA 1
ATOM 1357 C C . ALA A 1 179 ? 19.342 -5.735 -6.935 1.00 73.25 179 ALA A C 1
ATOM 1359 O O . ALA A 1 179 ? 19.634 -6.516 -7.836 1.00 73.25 179 ALA A O 1
ATOM 1360 N N . LEU A 1 180 ? 19.100 -4.440 -7.166 1.00 71.88 180 LEU A N 1
ATOM 1361 C CA . LEU A 1 180 ? 19.184 -3.845 -8.501 1.00 71.88 180 LEU A CA 1
ATOM 1362 C C . LEU A 1 180 ? 20.614 -3.899 -9.059 1.00 71.88 180 LEU A C 1
ATOM 1364 O O . LEU A 1 180 ? 20.802 -4.308 -10.200 1.00 71.88 180 LEU A O 1
ATOM 1368 N N . VAL A 1 181 ? 21.618 -3.546 -8.250 1.00 73.44 181 VAL A N 1
ATOM 1369 C CA . VAL A 1 181 ? 23.037 -3.622 -8.638 1.00 73.44 181 VAL A CA 1
ATOM 1370 C C . VAL A 1 181 ? 23.430 -5.053 -9.002 1.00 73.44 181 VAL A C 1
ATOM 1372 O O . VAL A 1 181 ? 24.055 -5.258 -10.036 1.00 73.44 181 VAL A O 1
ATOM 1375 N N . LEU A 1 182 ? 23.019 -6.048 -8.211 1.00 73.94 182 LEU A N 1
ATOM 1376 C CA . LEU A 1 182 ? 23.292 -7.460 -8.500 1.00 73.94 182 LEU A CA 1
ATOM 1377 C C . LEU A 1 182 ? 22.685 -7.912 -9.833 1.00 73.94 182 LEU A C 1
ATOM 1379 O O . LEU A 1 182 ? 23.349 -8.603 -10.601 1.00 73.94 182 LEU A O 1
ATOM 1383 N N . VAL A 1 183 ? 21.449 -7.502 -10.132 1.00 75.00 183 VAL A N 1
ATOM 1384 C CA . VAL A 1 183 ? 20.800 -7.811 -11.416 1.00 75.00 183 VAL A CA 1
ATOM 1385 C C . VAL A 1 183 ? 21.551 -7.161 -12.579 1.00 75.00 183 VAL A C 1
ATOM 1387 O O . VAL A 1 183 ? 21.792 -7.822 -13.587 1.00 75.00 183 VAL A O 1
ATOM 1390 N N . LEU A 1 184 ? 21.962 -5.898 -12.435 1.00 71.06 184 LEU A N 1
ATOM 1391 C CA . LEU A 1 184 ? 22.733 -5.190 -13.460 1.00 71.06 184 LEU A CA 1
ATOM 1392 C C . LEU A 1 184 ? 24.113 -5.824 -13.682 1.00 71.06 184 LEU A C 1
ATOM 1394 O O . LEU A 1 184 ? 24.523 -5.979 -14.828 1.00 71.06 184 LEU A O 1
ATOM 1398 N N . MET A 1 185 ? 24.799 -6.240 -12.612 1.00 72.19 185 MET A N 1
ATOM 1399 C CA . MET A 1 185 ? 26.073 -6.963 -12.704 1.00 72.19 185 MET A CA 1
ATOM 1400 C C . MET A 1 185 ? 25.918 -8.320 -13.394 1.00 72.19 185 MET A C 1
ATOM 1402 O O . MET A 1 185 ? 26.736 -8.682 -14.233 1.00 72.19 185 MET A O 1
ATOM 1406 N N . ALA A 1 186 ? 24.870 -9.077 -13.066 1.00 72.31 186 ALA A N 1
ATOM 1407 C CA . ALA A 1 186 ? 24.614 -10.355 -13.721 1.00 72.31 186 ALA A CA 1
ATOM 1408 C C . ALA A 1 186 ? 24.331 -10.162 -15.220 1.00 72.31 186 ALA A C 1
ATOM 1410 O O . ALA A 1 186 ? 24.883 -10.878 -16.051 1.00 72.31 186 ALA A O 1
ATOM 1411 N N . ALA A 1 187 ? 23.519 -9.161 -15.571 1.00 66.19 187 ALA A N 1
ATOM 1412 C CA . ALA A 1 187 ? 23.209 -8.834 -16.959 1.00 66.19 187 ALA A CA 1
ATOM 1413 C C . ALA A 1 187 ? 24.452 -8.385 -17.747 1.00 66.19 187 ALA A C 1
ATOM 1415 O O . ALA A 1 187 ? 24.639 -8.821 -18.883 1.00 66.19 187 ALA A O 1
ATOM 1416 N N . SER A 1 188 ? 25.324 -7.566 -17.148 1.00 67.81 188 SER A N 1
ATOM 1417 C CA . SER A 1 188 ? 26.562 -7.131 -17.799 1.00 67.81 188 SER A CA 1
ATOM 1418 C C . SER A 1 188 ? 27.551 -8.280 -17.981 1.00 67.81 188 SER A C 1
ATOM 1420 O O . SER A 1 188 ? 28.135 -8.395 -19.053 1.00 67.81 188 SER A O 1
ATOM 1422 N N . MET A 1 189 ? 27.687 -9.173 -16.995 1.00 73.69 189 MET A N 1
ATOM 1423 C CA . MET A 1 189 ? 28.511 -10.377 -17.129 1.00 73.69 189 MET A CA 1
ATOM 1424 C C . MET A 1 189 ? 28.018 -11.288 -18.254 1.00 73.69 189 MET A C 1
ATOM 1426 O O . MET A 1 189 ? 28.827 -11.758 -19.046 1.00 73.69 189 MET A O 1
ATOM 1430 N N . ILE A 1 190 ? 26.704 -11.512 -18.355 1.00 71.19 190 ILE A N 1
ATOM 1431 C CA . ILE A 1 190 ? 26.111 -12.310 -19.439 1.00 71.19 190 ILE A CA 1
ATOM 1432 C C . ILE A 1 190 ? 26.388 -11.658 -20.797 1.00 71.19 190 ILE A C 1
ATOM 1434 O O . ILE A 1 190 ? 26.765 -12.347 -21.737 1.00 71.19 190 ILE A O 1
ATOM 1438 N N . SER A 1 191 ? 26.254 -10.334 -20.890 1.00 63.62 191 SER A N 1
ATOM 1439 C CA . SER A 1 191 ? 26.534 -9.599 -22.126 1.00 63.62 191 SER A CA 1
ATOM 1440 C C . SER A 1 191 ? 28.015 -9.576 -22.510 1.00 63.62 191 SER A C 1
ATOM 1442 O O . SER A 1 191 ? 28.307 -9.312 -23.667 1.00 63.62 191 SER A O 1
ATOM 1444 N N . LEU A 1 192 ? 28.936 -9.795 -21.566 1.00 69.44 192 LEU A N 1
ATOM 1445 C CA . LEU A 1 192 ? 30.377 -9.873 -21.833 1.00 69.44 192 LEU A CA 1
ATOM 1446 C C . LEU A 1 192 ? 30.816 -11.276 -22.289 1.00 69.44 192 LEU A C 1
ATOM 1448 O O . LEU A 1 192 ? 31.918 -11.440 -22.803 1.00 69.44 192 LEU A O 1
ATOM 1452 N N . LEU A 1 193 ? 29.979 -12.284 -22.030 1.00 68.94 193 LEU A N 1
ATOM 1453 C CA . LEU A 1 193 ? 30.214 -13.693 -22.357 1.00 68.94 193 LEU A CA 1
ATOM 1454 C C . LEU A 1 193 ? 29.588 -14.115 -23.700 1.00 68.94 193 LEU A C 1
ATOM 1456 O O . LEU A 1 193 ? 29.873 -15.219 -24.162 1.00 68.94 193 LEU A O 1
ATOM 1460 N N . LEU A 1 194 ? 28.732 -13.272 -24.287 1.00 59.19 194 LEU A N 1
ATOM 1461 C CA . LEU A 1 194 ? 28.055 -13.459 -25.578 1.00 59.19 194 LEU A CA 1
ATOM 1462 C C . LEU A 1 194 ? 28.715 -12.606 -26.662 1.00 59.19 194 LEU A C 1
ATOM 1464 O O . LEU A 1 194 ? 28.818 -13.113 -27.800 1.00 59.19 194 LEU A O 1
#